Protein AF-A0A952EXB2-F1 (afdb_monomer_lite)

Structure (mmCIF, N/CA/C/O backbone):
data_AF-A0A952EXB2-F1
#
_entry.id   AF-A0A952EXB2-F1
#
loop_
_atom_site.group_PDB
_atom_site.id
_atom_site.type_symbol
_atom_site.label_atom_id
_atom_site.label_alt_id
_atom_site.label_comp_id
_atom_site.label_asym_id
_atom_site.label_entity_id
_atom_site.label_seq_id
_atom_site.pdbx_PDB_ins_code
_atom_site.Cartn_x
_atom_site.Cartn_y
_atom_site.Cartn_z
_atom_site.occupancy
_atom_site.B_iso_or_equiv
_atom_site.auth_seq_id
_atom_site.auth_comp_id
_atom_site.auth_asym_id
_atom_site.auth_atom_id
_atom_site.pdbx_PDB_model_num
ATOM 1 N N . MET A 1 1 ? 3.293 26.492 -18.230 1.00 39.56 1 MET A N 1
ATOM 2 C CA . MET A 1 1 ? 2.186 25.518 -18.176 1.00 39.56 1 MET A CA 1
ATOM 3 C C . MET A 1 1 ? 2.401 24.570 -19.336 1.00 39.56 1 MET A C 1
ATOM 5 O O . MET A 1 1 ? 2.094 24.936 -20.460 1.00 39.56 1 MET A O 1
ATOM 9 N N . THR A 1 2 ? 3.060 23.439 -19.098 1.00 49.97 2 THR A N 1
ATOM 10 C CA . THR A 1 2 ? 3.231 22.409 -20.129 1.00 49.97 2 THR A CA 1
ATOM 11 C C . THR A 1 2 ? 1.873 21.744 -20.296 1.00 49.97 2 THR A C 1
ATOM 13 O O . THR A 1 2 ? 1.368 21.144 -19.350 1.00 49.97 2 THR A O 1
ATOM 16 N N . THR A 1 3 ? 1.221 21.941 -21.439 1.00 56.31 3 THR A N 1
ATOM 17 C CA . THR A 1 3 ? -0.003 21.210 -21.775 1.00 56.31 3 THR A CA 1
ATOM 18 C C . THR A 1 3 ? 0.358 19.732 -21.775 1.00 56.31 3 THR A C 1
ATOM 20 O O . THR A 1 3 ? 1.209 19.327 -22.563 1.00 56.31 3 THR A O 1
ATOM 23 N N . ALA A 1 4 ? -0.212 18.955 -20.853 1.00 66.62 4 ALA A N 1
ATOM 24 C CA . ALA A 1 4 ? 0.039 17.523 -20.789 1.00 66.62 4 ALA A CA 1
ATOM 25 C C . ALA A 1 4 ? -0.381 16.904 -22.129 1.00 66.62 4 ALA A C 1
ATOM 27 O O . ALA A 1 4 ? -1.557 16.945 -22.493 1.00 66.62 4 ALA A O 1
ATOM 28 N N . ALA A 1 5 ? 0.599 16.422 -22.891 1.00 89.75 5 ALA A N 1
ATOM 29 C CA . ALA A 1 5 ? 0.351 15.683 -24.113 1.00 89.75 5 ALA A CA 1
ATOM 30 C C . ALA A 1 5 ? -0.102 14.268 -23.734 1.00 89.75 5 ALA A C 1
ATOM 32 O O . ALA A 1 5 ? 0.444 13.665 -22.806 1.00 89.75 5 ALA A O 1
ATOM 33 N N . TYR A 1 6 ? -1.121 13.771 -24.430 1.00 94.94 6 TYR A N 1
ATOM 34 C CA . TYR A 1 6 ? -1.647 12.423 -24.257 1.00 94.94 6 TYR A CA 1
ATOM 35 C C . TYR A 1 6 ? -1.529 11.661 -25.570 1.00 94.94 6 TYR A C 1
ATOM 37 O O . TYR A 1 6 ? -1.660 12.238 -26.652 1.00 94.94 6 TYR A O 1
ATOM 45 N N . VAL A 1 7 ? -1.294 10.361 -25.461 1.00 95.12 7 VAL A N 1
ATOM 46 C CA . VAL A 1 7 ? -1.281 9.416 -26.573 1.00 95.12 7 VAL A CA 1
ATOM 47 C C . VAL A 1 7 ? -2.277 8.303 -26.300 1.00 95.12 7 VAL A C 1
ATOM 49 O O . VAL A 1 7 ? -2.457 7.883 -25.156 1.00 95.12 7 VAL A O 1
ATOM 52 N N . ASP A 1 8 ? -2.920 7.825 -27.362 1.00 95.50 8 ASP A N 1
ATOM 53 C CA . ASP A 1 8 ? -3.768 6.646 -27.263 1.00 95.50 8 ASP A CA 1
ATOM 54 C C . ASP A 1 8 ? -2.906 5.377 -27.197 1.00 95.50 8 ASP A C 1
ATOM 56 O O . ASP A 1 8 ? -1.958 5.199 -27.978 1.00 95.50 8 ASP A O 1
ATOM 60 N N . ARG A 1 9 ? -3.229 4.510 -26.238 1.00 94.31 9 ARG A N 1
ATOM 61 C CA . ARG A 1 9 ? -2.699 3.152 -26.106 1.00 94.31 9 ARG A CA 1
ATOM 62 C C . ARG A 1 9 ? -3.852 2.231 -25.742 1.00 94.31 9 ARG A C 1
ATOM 64 O O . ARG A 1 9 ? -4.380 2.329 -24.639 1.00 94.31 9 ARG A O 1
ATOM 71 N N . ALA A 1 10 ? -4.253 1.366 -26.672 1.00 93.81 10 ALA A N 1
ATOM 72 C CA . ALA A 1 10 ? -5.356 0.426 -26.468 1.00 93.81 10 ALA A CA 1
ATOM 73 C C . ALA A 1 10 ? -6.662 1.104 -25.980 1.00 93.81 10 ALA A C 1
ATOM 75 O O . ALA A 1 10 ? -7.389 0.558 -25.150 1.00 93.81 10 ALA A O 1
ATOM 76 N N . GLY A 1 11 ? -6.954 2.324 -26.461 1.00 92.94 11 GLY A N 1
ATOM 77 C CA . GLY A 1 11 ? -8.121 3.111 -26.040 1.00 92.94 11 GLY A CA 1
ATOM 78 C C . GLY A 1 11 ? -7.965 3.859 -24.708 1.00 92.94 11 GLY A C 1
ATOM 79 O O . GLY A 1 11 ? -8.913 4.506 -24.258 1.00 92.94 11 GLY A O 1
ATOM 80 N N . LEU A 1 12 ? -6.795 3.791 -24.064 1.00 95.12 12 LEU A N 1
ATOM 81 C CA . LEU A 1 12 ? -6.441 4.606 -22.903 1.00 95.12 12 LEU A CA 1
ATOM 82 C C . LEU A 1 12 ? -5.728 5.885 -23.343 1.00 95.12 12 LEU A C 1
ATOM 84 O O . LEU A 1 12 ? -4.833 5.853 -24.183 1.00 95.12 12 LEU A O 1
ATOM 88 N N . GLN A 1 13 ? -6.063 7.005 -22.704 1.00 96.62 13 GLN A N 1
ATOM 89 C CA . GLN A 1 13 ? -5.344 8.269 -22.863 1.00 96.62 13 GLN A CA 1
ATOM 90 C C . GLN A 1 13 ? -4.197 8.327 -21.848 1.00 96.62 13 GLN A C 1
ATOM 92 O O . GLN A 1 13 ? -4.406 8.638 -20.675 1.00 96.62 13 GLN A O 1
ATOM 97 N N . ILE A 1 14 ? -2.985 8.003 -22.297 1.00 96.19 14 ILE A N 1
ATOM 98 C CA . ILE A 1 14 ? -1.783 7.933 -21.459 1.00 96.19 14 ILE A CA 1
ATOM 99 C C . ILE A 1 14 ? -0.951 9.197 -21.656 1.00 96.19 14 ILE A C 1
ATOM 101 O O . ILE A 1 14 ? -0.777 9.654 -22.782 1.00 96.19 14 ILE A O 1
ATOM 105 N N . GLY A 1 15 ? -0.429 9.775 -20.573 1.00 96.69 15 GLY A N 1
ATOM 106 C CA . GLY A 1 15 ? 0.492 10.909 -20.675 1.00 96.69 15 GLY A CA 1
ATOM 107 C C . GLY A 1 15 ? 1.738 10.518 -21.474 1.00 96.69 15 GLY A C 1
ATOM 108 O O . GLY A 1 15 ? 2.330 9.475 -21.202 1.00 96.69 15 GLY A O 1
ATOM 109 N N . THR A 1 16 ? 2.137 11.340 -22.446 1.00 95.31 16 THR A N 1
ATOM 110 C CA . THR A 1 16 ? 3.218 11.011 -23.392 1.00 95.31 16 THR A CA 1
ATOM 111 C C . THR A 1 16 ? 4.516 10.619 -22.687 1.00 95.31 16 THR A C 1
ATOM 113 O O . THR A 1 16 ? 5.103 9.606 -23.038 1.00 95.31 16 THR A O 1
ATOM 116 N N . GLU A 1 17 ? 4.902 11.335 -21.625 1.00 95.06 17 GLU A N 1
ATOM 117 C CA . GLU A 1 17 ? 6.110 11.028 -20.840 1.00 95.06 17 GLU A CA 1
ATOM 118 C C . GLU A 1 17 ? 6.095 9.605 -20.255 1.00 95.06 17 GLU A C 1
ATOM 120 O O . GLU A 1 17 ? 7.117 8.923 -20.251 1.00 95.06 17 GLU A O 1
ATOM 125 N N . LEU A 1 18 ? 4.934 9.133 -19.788 1.00 95.50 18 LEU A N 1
ATOM 126 C CA . LEU A 1 18 ? 4.792 7.782 -19.248 1.00 95.50 18 LEU A CA 1
ATOM 127 C C . LEU A 1 18 ? 4.819 6.733 -20.362 1.00 95.50 18 LEU A C 1
ATOM 129 O O . LEU A 1 18 ? 5.445 5.690 -20.194 1.00 95.50 18 LEU A O 1
ATOM 133 N N . ALA A 1 19 ? 4.140 6.994 -21.481 1.00 95.31 19 ALA A N 1
ATOM 134 C CA . ALA A 1 19 ? 4.134 6.075 -22.614 1.00 95.31 19 ALA A CA 1
ATOM 135 C C . ALA A 1 19 ? 5.552 5.884 -23.173 1.00 95.31 19 ALA A C 1
ATOM 137 O O . ALA A 1 19 ? 5.992 4.749 -23.338 1.00 95.31 19 ALA A O 1
ATOM 138 N N . ASP A 1 20 ? 6.285 6.982 -23.366 1.00 95.25 20 ASP A N 1
ATOM 139 C CA . ASP A 1 20 ? 7.653 6.964 -23.882 1.00 95.25 20 ASP A CA 1
ATOM 140 C C . ASP A 1 20 ? 8.614 6.254 -22.915 1.00 95.25 20 ASP A C 1
ATOM 142 O O . ASP A 1 20 ? 9.444 5.458 -23.351 1.00 95.25 20 ASP A O 1
ATOM 146 N N . PHE A 1 21 ? 8.472 6.474 -21.602 1.00 95.75 21 PHE A N 1
ATOM 147 C CA . PHE A 1 21 ? 9.253 5.760 -20.587 1.00 95.75 21 PHE A CA 1
ATOM 148 C C . PHE A 1 21 ? 8.999 4.244 -20.618 1.00 95.75 21 PHE A C 1
ATOM 150 O O . PHE A 1 21 ? 9.937 3.444 -20.598 1.00 95.75 21 PHE A O 1
ATOM 157 N N . ILE A 1 22 ? 7.732 3.827 -20.670 1.00 96.12 22 ILE A N 1
ATOM 158 C CA . ILE A 1 22 ? 7.379 2.404 -20.663 1.00 96.12 22 ILE A CA 1
ATOM 159 C C . ILE A 1 22 ? 7.866 1.714 -21.942 1.00 96.12 22 ILE A C 1
ATOM 161 O O . ILE A 1 22 ? 8.525 0.676 -21.853 1.00 96.12 22 ILE A O 1
ATOM 165 N N . ASP A 1 23 ? 7.592 2.306 -23.106 1.00 94.38 23 ASP A N 1
ATOM 166 C CA . ASP A 1 23 ? 7.948 1.742 -24.411 1.00 94.38 23 ASP A CA 1
ATOM 167 C C . ASP A 1 23 ? 9.475 1.769 -24.646 1.00 94.38 23 ASP A C 1
ATOM 169 O O . ASP A 1 23 ? 10.032 0.840 -25.233 1.00 94.38 23 ASP A O 1
ATOM 173 N N . GLY A 1 24 ? 10.162 2.821 -24.183 1.00 94.69 24 GLY A N 1
ATOM 174 C CA . GLY A 1 24 ? 11.578 3.070 -24.465 1.00 94.69 24 GLY A CA 1
ATOM 175 C C . GLY A 1 24 ? 12.571 2.544 -23.424 1.00 94.69 24 GLY A C 1
ATOM 176 O O . GLY A 1 24 ? 13.685 2.175 -23.794 1.00 94.69 24 GLY A O 1
ATOM 177 N N . GLU A 1 25 ? 12.200 2.495 -22.142 1.00 95.12 25 GLU A N 1
ATOM 178 C CA . GLU A 1 25 ? 13.123 2.148 -21.048 1.00 95.12 25 GLU A CA 1
ATOM 179 C C . GLU A 1 25 ? 12.717 0.867 -20.309 1.00 95.12 25 GLU A C 1
ATOM 181 O O . GLU A 1 25 ? 13.565 0.009 -20.055 1.00 95.12 25 GLU A O 1
ATOM 186 N N . ALA A 1 26 ? 11.432 0.704 -19.972 1.00 95.25 26 ALA A N 1
ATOM 187 C CA . ALA A 1 26 ? 10.983 -0.387 -19.103 1.00 95.25 26 ALA A CA 1
ATOM 188 C C . ALA A 1 26 ? 10.733 -1.709 -19.848 1.00 95.25 26 ALA A C 1
ATOM 190 O O . ALA A 1 26 ? 11.247 -2.753 -19.451 1.00 95.25 26 ALA A O 1
ATOM 191 N N . LEU A 1 27 ? 9.950 -1.703 -20.927 1.00 95.50 27 LEU A N 1
ATOM 192 C CA . LEU A 1 27 ? 9.604 -2.933 -21.648 1.00 95.50 27 LEU A CA 1
ATOM 193 C C . LEU A 1 27 ? 10.800 -3.625 -22.323 1.00 95.50 27 LEU A C 1
ATOM 195 O O . LEU A 1 27 ? 10.881 -4.856 -22.212 1.00 95.50 27 LEU A O 1
ATOM 199 N N . PRO A 1 28 ? 11.772 -2.910 -22.931 1.00 95.38 28 PRO A N 1
ATOM 200 C CA . PRO A 1 28 ? 12.899 -3.551 -23.611 1.00 95.38 28 PRO A CA 1
ATOM 201 C C . PRO A 1 28 ? 13.724 -4.494 -22.726 1.00 95.38 28 PRO A C 1
ATOM 203 O O . PRO A 1 28 ? 14.245 -5.490 -23.223 1.00 95.38 28 PRO A O 1
ATOM 206 N N . VAL A 1 29 ? 13.822 -4.226 -21.418 1.00 95.25 29 VAL A N 1
ATOM 207 C CA . VAL A 1 29 ? 14.571 -5.086 -20.481 1.00 95.25 29 VAL A CA 1
ATOM 208 C C . VAL A 1 29 ? 13.786 -6.317 -20.018 1.00 95.25 29 VAL A C 1
ATOM 210 O O . VAL A 1 29 ? 14.377 -7.256 -19.490 1.00 95.25 29 VAL A O 1
ATOM 213 N N . THR A 1 30 ? 12.466 -6.335 -20.215 1.00 94.31 30 THR A N 1
ATOM 214 C CA . THR A 1 30 ? 11.585 -7.430 -19.767 1.00 94.31 30 THR A CA 1
ATOM 215 C C . THR A 1 30 ? 11.322 -8.478 -20.848 1.00 94.31 30 THR A C 1
ATOM 217 O O . THR A 1 30 ? 10.974 -9.610 -20.524 1.00 94.31 30 THR A O 1
ATOM 220 N N . GLY A 1 31 ? 11.468 -8.110 -22.127 1.00 90.75 31 GLY A N 1
ATOM 221 C CA . GLY A 1 31 ? 11.116 -8.964 -23.267 1.00 90.75 31 GLY A CA 1
ATOM 222 C C . GLY A 1 31 ? 9.608 -9.099 -23.523 1.00 90.75 31 GLY A C 1
ATOM 223 O O . GLY A 1 31 ? 9.207 -9.930 -24.336 1.00 90.75 31 GLY A O 1
ATOM 224 N N . VAL A 1 32 ? 8.773 -8.311 -22.840 1.00 95.25 32 VAL A N 1
ATOM 225 C CA . VAL A 1 32 ? 7.319 -8.269 -23.053 1.00 95.25 32 VAL A CA 1
ATOM 226 C C . VAL A 1 32 ? 6.997 -7.422 -24.285 1.00 95.25 32 VAL A C 1
ATOM 228 O O . VAL A 1 32 ? 7.550 -6.337 -24.462 1.00 95.25 32 VAL A O 1
ATOM 231 N N . ASP A 1 33 ? 6.083 -7.908 -25.128 1.00 95.12 33 ASP A N 1
ATOM 232 C CA . ASP A 1 33 ? 5.603 -7.159 -26.290 1.00 95.12 33 ASP A CA 1
ATOM 233 C C . ASP A 1 33 ? 4.794 -5.913 -25.859 1.00 95.12 33 ASP A C 1
ATOM 235 O O . ASP A 1 33 ? 3.863 -6.047 -25.054 1.00 95.12 33 ASP A O 1
ATOM 239 N N . PRO A 1 34 ? 5.096 -4.710 -26.387 1.00 94.56 34 PRO A N 1
ATOM 240 C CA . PRO A 1 34 ? 4.397 -3.490 -25.992 1.00 94.56 34 PRO A CA 1
ATOM 241 C C . PRO A 1 34 ? 2.894 -3.498 -26.263 1.00 94.56 34 PRO A C 1
ATOM 243 O O . PRO A 1 34 ? 2.132 -3.023 -25.422 1.00 94.56 34 PRO A O 1
ATOM 246 N N . ALA A 1 35 ? 2.439 -4.049 -27.392 1.00 94.56 35 ALA A N 1
ATOM 247 C CA . ALA A 1 35 ? 1.008 -4.095 -27.686 1.00 94.56 35 ALA A CA 1
ATOM 248 C C . ALA A 1 35 ? 0.284 -5.009 -26.687 1.00 94.56 35 ALA A C 1
ATOM 250 O O . ALA A 1 35 ? -0.707 -4.598 -26.086 1.00 94.56 35 ALA A O 1
ATOM 251 N N . ALA A 1 36 ? 0.846 -6.193 -26.417 1.00 96.44 36 ALA A N 1
ATOM 252 C CA . ALA A 1 36 ? 0.319 -7.110 -25.410 1.00 96.44 36 ALA A CA 1
ATOM 253 C C . ALA A 1 36 ? 0.272 -6.487 -24.002 1.00 96.44 36 ALA A C 1
ATOM 255 O O . ALA A 1 36 ? -0.689 -6.709 -23.262 1.00 96.44 36 ALA A O 1
ATOM 256 N N . PHE A 1 37 ? 1.281 -5.691 -23.629 1.00 97.38 37 PHE A N 1
ATOM 257 C CA . PHE A 1 37 ? 1.292 -4.969 -22.357 1.00 97.38 37 PHE A CA 1
ATOM 258 C C . PHE A 1 37 ? 0.148 -3.950 -22.264 1.00 97.38 37 PHE A C 1
ATOM 260 O O . PHE A 1 37 ? -0.613 -3.976 -21.294 1.00 97.38 37 PHE A O 1
ATOM 267 N N . TRP A 1 38 ? 0.009 -3.067 -23.258 1.00 97.56 38 TRP A N 1
ATOM 268 C CA . TRP A 1 38 ? -1.002 -2.006 -23.232 1.00 97.56 38 TRP A CA 1
ATOM 269 C C . TRP A 1 38 ? -2.428 -2.557 -23.315 1.00 97.56 38 TRP A C 1
ATOM 271 O O . TRP A 1 38 ? -3.290 -2.110 -22.555 1.00 97.56 38 TRP A O 1
ATOM 281 N N . ASP A 1 39 ? -2.664 -3.567 -24.155 1.00 97.56 39 ASP A N 1
ATOM 282 C CA . ASP A 1 39 ? -3.956 -4.256 -24.236 1.00 97.56 39 ASP A CA 1
ATOM 283 C C . ASP A 1 39 ? -4.298 -4.953 -22.911 1.00 97.56 39 ASP A C 1
ATOM 285 O O . ASP A 1 39 ? -5.426 -4.859 -22.417 1.00 97.56 39 ASP A O 1
ATOM 289 N N . GLY A 1 40 ? -3.312 -5.612 -22.291 1.00 97.62 40 GLY A N 1
ATOM 290 C CA . GLY A 1 40 ? -3.462 -6.241 -20.982 1.00 97.62 40 GLY A CA 1
ATOM 291 C C . GLY A 1 40 ? -3.798 -5.230 -19.885 1.00 97.62 40 GLY A C 1
ATOM 292 O O . GLY A 1 40 ? -4.738 -5.441 -19.118 1.00 97.62 40 GLY A O 1
ATOM 293 N N . LEU A 1 41 ? -3.082 -4.103 -19.835 1.00 97.62 41 LEU A N 1
ATOM 294 C CA . LEU A 1 41 ? -3.345 -3.023 -18.884 1.00 97.62 41 LEU A CA 1
ATOM 295 C C . LEU A 1 41 ? -4.752 -2.439 -19.067 1.00 97.62 41 LEU A C 1
ATOM 297 O O . LEU A 1 41 ? -5.474 -2.269 -18.084 1.00 97.62 41 LEU A O 1
ATOM 301 N N . ALA A 1 42 ? -5.160 -2.163 -20.307 1.00 97.69 42 ALA A N 1
ATOM 302 C CA . ALA A 1 42 ? -6.497 -1.663 -20.614 1.00 97.69 42 ALA A CA 1
ATOM 303 C C . ALA A 1 42 ? -7.589 -2.654 -20.188 1.00 97.69 42 ALA A C 1
ATOM 305 O O . ALA A 1 42 ? -8.587 -2.248 -19.586 1.00 97.69 42 ALA A O 1
ATOM 306 N N . GLY A 1 43 ? -7.373 -3.951 -20.425 1.00 97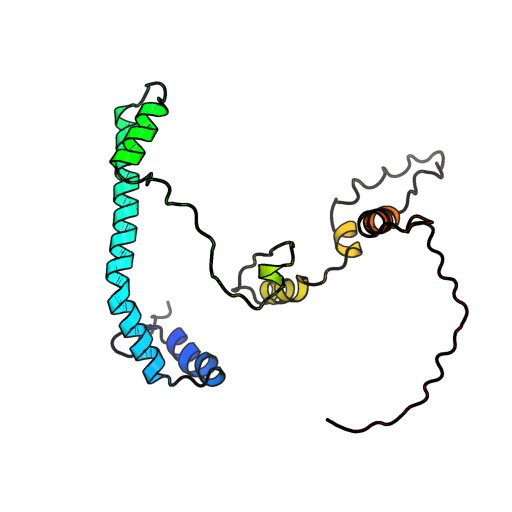.94 43 GLY A N 1
ATOM 307 C CA . GLY A 1 43 ? -8.248 -5.017 -19.943 1.00 97.94 43 GLY A CA 1
ATOM 308 C C . GLY A 1 43 ? -8.381 -5.017 -18.419 1.00 97.94 43 GLY A C 1
ATOM 309 O O . GLY A 1 43 ? -9.494 -4.958 -17.903 1.00 97.94 43 GLY A O 1
ATOM 310 N N . LEU A 1 44 ? -7.258 -4.994 -17.694 1.00 98.00 44 LEU A N 1
ATOM 311 C CA . LEU A 1 44 ? -7.254 -4.970 -16.227 1.00 98.00 44 LEU A CA 1
ATOM 312 C C . LEU A 1 44 ? -7.965 -3.735 -15.664 1.00 98.00 44 LEU A C 1
ATOM 314 O O . LEU A 1 44 ? -8.754 -3.856 -14.729 1.00 98.00 44 LEU A O 1
ATOM 318 N N . ILE A 1 45 ? -7.717 -2.551 -16.228 1.00 97.62 45 ILE A N 1
ATOM 319 C CA . ILE A 1 45 ? -8.394 -1.319 -15.805 1.00 97.62 45 ILE A CA 1
ATOM 320 C C . ILE A 1 45 ? -9.901 -1.461 -16.011 1.00 97.62 45 ILE A C 1
ATOM 322 O O . ILE A 1 45 ? -10.670 -1.245 -15.077 1.00 97.62 45 ILE A O 1
ATOM 326 N N . ARG A 1 46 ? -10.341 -1.880 -17.200 1.00 97.19 46 ARG A N 1
ATOM 327 C CA . ARG A 1 46 ? -11.767 -2.059 -17.494 1.00 97.19 46 ARG A CA 1
ATOM 328 C C . ARG A 1 46 ? -12.436 -3.030 -16.520 1.00 97.19 46 ARG A C 1
ATOM 330 O O . ARG A 1 46 ? -13.536 -2.749 -16.047 1.00 97.19 46 ARG A O 1
ATOM 337 N N . ASP A 1 47 ? -11.779 -4.144 -16.224 1.00 97.31 47 ASP A N 1
ATOM 338 C CA . ASP A 1 47 ? -12.373 -5.227 -15.447 1.00 97.31 47 ASP A CA 1
ATOM 339 C C . ASP A 1 47 ? -12.366 -4.918 -13.933 1.00 97.31 47 ASP A C 1
ATOM 341 O O . ASP A 1 47 ? -13.317 -5.261 -13.228 1.00 97.31 47 ASP A O 1
ATOM 345 N N . PHE A 1 48 ? -11.343 -4.219 -13.419 1.00 98.12 48 PHE A N 1
ATOM 346 C CA . PHE A 1 48 ? -11.182 -3.965 -11.979 1.00 98.12 48 PHE A CA 1
ATOM 347 C C . PHE A 1 48 ? -11.544 -2.548 -11.514 1.00 98.12 48 PHE A C 1
ATOM 349 O O . PHE A 1 48 ? -11.814 -2.365 -10.322 1.00 98.12 48 PHE A O 1
ATOM 356 N N . SER A 1 49 ? -11.604 -1.544 -12.394 1.00 97.50 49 SER A N 1
ATOM 357 C CA . SER A 1 49 ? -12.004 -0.181 -12.008 1.00 97.50 49 SER A CA 1
ATOM 358 C C . SER A 1 49 ? -13.400 -0.106 -11.377 1.00 97.50 49 SER A C 1
ATOM 360 O O . SER A 1 49 ? -13.505 0.543 -10.334 1.00 97.50 49 SER A O 1
ATOM 362 N N . PRO A 1 50 ? -14.453 -0.774 -11.902 1.00 98.12 50 PRO A N 1
ATOM 363 C CA . PRO A 1 50 ? -15.773 -0.756 -11.267 1.00 98.12 50 PRO A CA 1
ATOM 364 C C . PRO A 1 50 ? -15.724 -1.309 -9.842 1.00 98.12 50 PRO A C 1
ATOM 366 O O . PRO A 1 50 ? -16.200 -0.671 -8.904 1.00 98.12 50 PRO A O 1
ATOM 369 N N . ARG A 1 51 ? -15.040 -2.446 -9.656 1.00 97.81 51 ARG A N 1
ATOM 370 C CA . ARG A 1 51 ? -14.888 -3.070 -8.342 1.00 97.81 51 ARG A CA 1
ATOM 371 C C . ARG A 1 51 ? -14.123 -2.181 -7.362 1.00 97.81 51 ARG A C 1
ATOM 373 O O . ARG A 1 51 ? -14.466 -2.131 -6.185 1.00 97.81 51 ARG A O 1
ATOM 380 N N . ASN A 1 52 ? -13.088 -1.481 -7.820 1.00 98.38 52 ASN A N 1
ATOM 381 C CA . ASN A 1 52 ? -12.345 -0.553 -6.971 1.00 98.38 52 ASN A CA 1
ATOM 382 C C . ASN A 1 52 ? -13.238 0.609 -6.496 1.00 98.38 52 ASN A C 1
ATOM 384 O O . ASN A 1 52 ? -13.257 0.919 -5.306 1.00 98.38 52 ASN A O 1
ATOM 388 N N . SER A 1 53 ? -14.046 1.187 -7.390 1.00 98.12 53 SER A N 1
ATOM 389 C CA . SER A 1 53 ? -15.016 2.230 -7.031 1.00 98.12 53 SER A CA 1
ATOM 390 C C . SER A 1 53 ? -16.041 1.746 -6.002 1.00 98.12 53 SER A C 1
ATOM 392 O O . SER A 1 53 ? -16.237 2.417 -4.992 1.00 98.12 53 SER A O 1
ATOM 394 N N . GLU A 1 54 ? -16.613 0.551 -6.179 1.00 98.38 54 GLU A N 1
ATOM 395 C CA . GLU A 1 54 ? -17.538 -0.054 -5.203 1.00 98.38 54 GLU A CA 1
ATOM 396 C C . GLU A 1 54 ? -16.907 -0.204 -3.808 1.00 98.38 54 GLU A C 1
ATOM 398 O O . GLU A 1 54 ? -17.548 0.025 -2.778 1.00 98.38 54 GLU A O 1
ATOM 403 N N . LEU A 1 55 ? -15.628 -0.590 -3.747 1.00 98.44 55 LEU A N 1
ATOM 404 C CA . LEU A 1 55 ? -14.904 -0.726 -2.483 1.00 98.44 55 LEU A CA 1
ATOM 405 C C . LEU A 1 55 ? -14.683 0.632 -1.806 1.00 98.44 55 LEU A C 1
ATOM 407 O O . LEU A 1 55 ? -14.748 0.719 -0.579 1.00 98.44 55 LEU A O 1
ATOM 411 N N . LEU A 1 56 ? -14.440 1.694 -2.577 1.00 98.50 56 LEU A N 1
ATOM 412 C CA . LEU A 1 56 ? -14.340 3.054 -2.045 1.00 98.50 56 LEU A CA 1
ATOM 413 C C . LEU A 1 56 ? -15.694 3.555 -1.532 1.00 98.50 56 LEU A C 1
ATOM 415 O O . LEU A 1 56 ? -15.759 4.089 -0.426 1.00 98.50 56 LEU A O 1
ATOM 419 N N . GLU A 1 57 ? -16.775 3.310 -2.270 1.00 98.44 57 GLU A N 1
ATOM 420 C CA . GLU A 1 57 ? -18.137 3.632 -1.830 1.00 98.44 57 GLU A CA 1
ATOM 421 C C . GLU A 1 57 ? -18.503 2.893 -0.541 1.00 98.44 57 GLU A C 1
ATOM 423 O O . GLU A 1 57 ? -19.063 3.487 0.380 1.00 98.44 57 GLU A O 1
ATOM 428 N N . THR A 1 58 ? -18.110 1.623 -0.422 1.00 98.06 58 THR A N 1
ATOM 429 C CA . THR A 1 58 ? -18.291 0.842 0.809 1.00 98.06 58 THR A CA 1
ATOM 430 C C . THR A 1 58 ? -17.612 1.526 1.999 1.00 98.06 58 THR A C 1
ATOM 432 O O . THR A 1 58 ? -18.223 1.663 3.059 1.00 98.06 58 THR A O 1
ATOM 435 N N . ARG A 1 59 ? -16.377 2.027 1.834 1.00 98.38 59 ARG A N 1
ATOM 436 C CA . ARG A 1 59 ? -15.673 2.775 2.894 1.00 98.38 59 ARG A CA 1
ATOM 437 C C . ARG A 1 59 ? -16.430 4.043 3.283 1.00 98.38 59 ARG A C 1
ATOM 439 O O . ARG A 1 59 ? -16.584 4.311 4.472 1.00 98.38 59 ARG A O 1
ATOM 446 N N . THR A 1 60 ? -16.921 4.799 2.303 1.00 98.31 60 THR A N 1
ATOM 447 C CA . THR A 1 60 ? -17.710 6.013 2.550 1.00 98.31 60 THR A CA 1
ATOM 448 C C . THR A 1 60 ? -19.008 5.704 3.293 1.00 98.31 60 THR A C 1
ATOM 450 O O . THR A 1 60 ? -19.323 6.388 4.265 1.00 98.31 60 THR A O 1
ATOM 453 N N . THR A 1 61 ? -19.733 4.657 2.897 1.00 98.19 61 THR A N 1
ATOM 454 C CA . THR A 1 61 ? -20.972 4.229 3.563 1.00 98.19 61 THR A CA 1
ATOM 455 C C . THR A 1 61 ? -20.725 3.820 5.012 1.00 98.19 61 THR A C 1
ATOM 457 O O . THR A 1 61 ? -21.443 4.275 5.905 1.00 98.19 61 THR A O 1
ATOM 460 N N . LEU A 1 62 ? -19.689 3.011 5.262 1.00 98.31 62 LEU A N 1
ATOM 461 C CA . LEU A 1 62 ? -19.324 2.583 6.615 1.00 98.31 62 LEU A CA 1
ATOM 462 C C . LEU A 1 62 ? -18.955 3.780 7.499 1.00 98.31 62 LEU A C 1
ATOM 464 O O . LEU A 1 62 ? -19.475 3.911 8.606 1.00 98.31 62 LEU A O 1
ATOM 468 N N . GLN A 1 63 ? -18.117 4.691 6.996 1.00 98.50 63 GLN A N 1
ATOM 469 C CA . GLN A 1 63 ? -17.725 5.881 7.749 1.00 98.50 63 GLN A CA 1
ATOM 470 C C . GLN A 1 63 ? -18.930 6.782 8.053 1.00 98.50 63 GLN A C 1
ATOM 472 O O . GLN A 1 63 ? -19.096 7.227 9.185 1.00 98.50 63 GLN A O 1
ATOM 477 N N . ALA A 1 64 ? -19.823 6.997 7.083 1.00 98.31 64 ALA A N 1
ATOM 478 C CA . ALA A 1 64 ? -21.020 7.811 7.281 1.00 98.31 64 ALA A CA 1
ATOM 479 C C . ALA A 1 64 ? -21.965 7.228 8.348 1.00 98.31 64 ALA A C 1
ATOM 481 O O . ALA A 1 64 ? -22.595 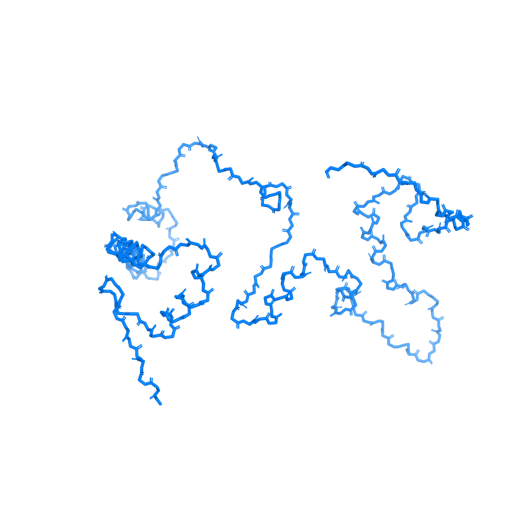7.985 9.095 1.00 98.31 64 ALA A O 1
ATOM 482 N N . ALA A 1 65 ? -22.064 5.897 8.438 1.00 97.81 65 ALA A N 1
ATOM 483 C CA . ALA A 1 65 ? -22.838 5.221 9.474 1.00 97.81 65 ALA A CA 1
ATOM 484 C C . ALA A 1 65 ? -22.230 5.431 10.871 1.00 97.81 65 ALA A C 1
ATOM 486 O O . ALA A 1 65 ? -22.961 5.782 11.800 1.00 97.81 65 ALA A O 1
ATOM 487 N N . ILE A 1 66 ? -20.905 5.303 10.998 1.00 98.12 66 ILE A N 1
ATOM 488 C CA . ILE A 1 66 ? -20.169 5.562 12.246 1.00 98.12 66 ILE A CA 1
ATOM 489 C C . ILE A 1 66 ? -20.339 7.027 12.675 1.00 98.12 66 ILE A C 1
ATOM 491 O O . ILE A 1 66 ? -20.699 7.311 13.820 1.00 98.12 66 ILE A O 1
ATOM 495 N N . ASP A 1 67 ? -20.172 7.969 11.744 1.00 98.25 67 ASP A N 1
ATOM 496 C CA . ASP A 1 67 ? -20.332 9.399 12.015 1.00 98.25 67 ASP A CA 1
ATOM 497 C C . ASP A 1 67 ? -21.751 9.731 12.488 1.00 98.25 67 ASP A C 1
ATOM 499 O O . ASP A 1 67 ? -21.943 10.551 13.390 1.00 98.25 67 ASP A O 1
ATOM 503 N N . ARG A 1 68 ? -22.767 9.116 11.867 1.00 98.06 68 ARG A N 1
ATOM 504 C CA . ARG A 1 68 ? -24.169 9.278 12.266 1.00 98.06 68 ARG A CA 1
ATOM 505 C C . ARG A 1 68 ? -24.395 8.759 13.684 1.00 98.06 68 ARG A C 1
ATOM 507 O O . ARG A 1 68 ? -24.976 9.483 14.489 1.00 98.06 68 ARG A O 1
ATOM 514 N N . TRP A 1 69 ? -23.887 7.568 14.003 1.00 97.44 69 TRP A N 1
ATOM 515 C CA . TRP A 1 69 ? -24.039 6.961 15.326 1.00 97.44 69 TRP A CA 1
ATOM 516 C C . TRP A 1 69 ? -23.490 7.860 16.442 1.00 97.44 69 TRP A C 1
ATOM 518 O O . TRP A 1 69 ? -24.162 8.067 17.455 1.00 97.44 69 TRP A O 1
ATOM 528 N N . HIS A 1 70 ? -22.309 8.455 16.234 1.00 97.19 70 HIS A N 1
ATOM 529 C CA . HIS A 1 70 ? -21.711 9.380 17.201 1.00 97.19 70 HIS A CA 1
ATOM 530 C C . HIS A 1 70 ? -22.473 10.705 17.314 1.00 97.19 70 HIS A C 1
ATOM 532 O O . HIS A 1 70 ? -22.626 11.225 18.419 1.00 97.19 70 HIS A O 1
ATOM 538 N N . ARG A 1 71 ? -22.980 11.253 16.200 1.00 97.38 71 ARG A N 1
ATOM 539 C CA . ARG A 1 71 ? -23.771 12.497 16.212 1.00 97.38 71 ARG A CA 1
ATOM 540 C C . ARG A 1 71 ? -25.081 12.350 16.985 1.00 97.38 71 ARG A C 1
ATOM 542 O O . ARG A 1 71 ? -25.438 13.247 17.741 1.00 97.38 71 ARG A O 1
ATOM 549 N N . GLU A 1 72 ? -25.772 11.226 16.832 1.00 96.75 72 GLU A N 1
ATOM 550 C CA . GLU A 1 72 ? -27.043 10.949 17.522 1.00 96.75 72 GLU A CA 1
ATOM 551 C C . GLU A 1 72 ? -26.874 10.738 19.036 1.00 96.75 72 GLU A C 1
ATOM 553 O O . GLU A 1 72 ? -27.810 10.961 19.801 1.00 96.75 72 GLU A O 1
ATOM 558 N N . ARG A 1 73 ? -25.674 10.346 19.478 1.00 95.50 73 ARG A N 1
ATOM 559 C CA . ARG A 1 73 ? -25.329 10.088 20.888 1.00 95.50 73 ARG A CA 1
ATOM 560 C C . ARG A 1 73 ? -24.431 11.170 21.492 1.00 95.50 73 ARG A C 1
ATOM 562 O O . ARG A 1 73 ? -23.771 10.947 22.507 1.00 95.50 73 ARG A O 1
ATOM 569 N N . ALA A 1 74 ? -24.393 12.354 20.885 1.00 95.62 74 ALA A N 1
ATOM 570 C CA . ALA A 1 74 ? -23.578 13.457 21.374 1.00 95.62 74 ALA A CA 1
ATOM 571 C C . ALA A 1 74 ? -23.943 13.829 22.826 1.00 95.62 74 ALA A C 1
ATOM 573 O O . ALA A 1 74 ? -25.112 13.998 23.168 1.00 95.62 74 ALA A O 1
ATOM 574 N N . GLY A 1 75 ? -22.927 13.961 23.685 1.00 94.31 75 GLY A N 1
ATOM 575 C CA . GLY A 1 75 ? -23.092 14.301 25.104 1.00 94.31 75 GLY A CA 1
ATOM 576 C C . GLY A 1 75 ? -23.446 13.126 26.023 1.00 94.31 75 GLY A C 1
ATOM 577 O O . GLY A 1 75 ? -23.480 13.309 27.238 1.00 94.31 75 GLY A O 1
ATOM 578 N N . GLN A 1 76 ? -23.671 11.928 25.478 1.00 95.62 76 GLN A N 1
ATOM 579 C CA . GLN A 1 76 ? -23.865 10.708 26.263 1.00 95.62 76 GLN A CA 1
ATOM 580 C C . GLN A 1 76 ? -22.515 10.023 26.539 1.00 95.62 76 GLN A C 1
ATOM 582 O O . GLN A 1 76 ? -21.584 10.154 25.737 1.00 95.62 76 GLN A O 1
ATOM 587 N N . PRO A 1 77 ? -22.372 9.288 27.659 1.00 95.56 77 PRO A N 1
ATOM 588 C CA . PRO A 1 77 ? -21.212 8.427 27.864 1.00 95.56 77 PRO A CA 1
ATOM 589 C C . PRO A 1 77 ? -21.158 7.337 26.783 1.00 95.56 77 PRO A C 1
ATOM 591 O O . PRO A 1 77 ? -22.187 6.835 26.337 1.00 95.56 77 PRO A O 1
ATOM 594 N N . HIS A 1 78 ? -19.951 6.967 26.354 1.00 96.06 78 HIS A N 1
ATOM 595 C CA . HIS A 1 78 ? -19.765 5.947 25.323 1.00 96.06 78 HIS A CA 1
ATOM 596 C C . HIS A 1 78 ? -20.020 4.538 25.878 1.00 96.06 78 HIS A C 1
ATOM 598 O O . HIS A 1 78 ? -19.307 4.096 26.781 1.00 96.06 78 HIS A O 1
ATOM 604 N N . ASP A 1 79 ? -20.988 3.824 25.301 1.00 96.25 79 ASP A N 1
ATOM 605 C CA . ASP A 1 79 ? -21.236 2.406 25.576 1.00 96.25 79 ASP A CA 1
ATOM 606 C C . ASP A 1 79 ? -20.536 1.523 24.530 1.00 96.25 79 ASP A C 1
ATOM 608 O O . ASP A 1 79 ? -20.910 1.489 23.355 1.00 96.25 79 ASP A O 1
ATOM 612 N N . ALA A 1 80 ? -19.513 0.789 24.968 1.00 96.62 80 ALA A N 1
ATOM 613 C CA . ALA A 1 80 ? -18.725 -0.081 24.099 1.00 96.62 80 ALA A CA 1
ATOM 614 C C . ALA A 1 80 ? -19.507 -1.305 23.591 1.00 96.62 80 ALA A C 1
ATOM 616 O O . ALA A 1 80 ? -19.208 -1.818 22.511 1.00 96.62 80 ALA A O 1
ATOM 617 N N . SER A 1 81 ? -20.490 -1.789 24.356 1.00 97.06 81 SER A N 1
ATOM 618 C CA . SER A 1 81 ? -21.289 -2.956 23.979 1.00 97.06 81 SER A CA 1
ATOM 619 C C . SER A 1 81 ? -22.270 -2.614 22.859 1.00 97.06 81 SER A C 1
ATOM 621 O O . SER A 1 81 ? -22.316 -3.323 21.852 1.00 97.06 81 SER A O 1
ATOM 623 N N . GLU A 1 82 ? -22.957 -1.472 22.969 1.00 96.12 82 GLU A N 1
ATOM 624 C CA . GLU A 1 82 ? -23.823 -0.953 21.906 1.00 96.12 82 GLU A CA 1
ATOM 625 C C . GLU A 1 82 ? -23.025 -0.572 20.659 1.00 96.12 82 GLU A C 1
ATOM 627 O O . GLU A 1 82 ? -23.454 -0.841 19.536 1.00 96.12 82 GLU A O 1
ATOM 632 N N . TYR A 1 83 ? -21.852 0.039 20.844 1.00 97.62 83 TYR A N 1
ATOM 633 C CA . TYR A 1 83 ? -20.996 0.423 19.728 1.00 97.62 83 TYR A CA 1
ATOM 634 C C . TYR A 1 83 ? -20.521 -0.798 18.939 1.00 97.62 83 TYR A C 1
ATOM 636 O O . TYR A 1 83 ? -20.606 -0.814 17.712 1.00 97.62 83 TYR A O 1
ATOM 644 N N . ARG A 1 84 ? -20.085 -1.857 19.632 1.00 97.19 84 ARG A N 1
ATOM 645 C CA . ARG A 1 84 ? -19.697 -3.111 18.984 1.00 97.19 84 ARG A CA 1
ATOM 646 C C . ARG A 1 84 ? -20.862 -3.743 18.221 1.00 97.19 84 ARG A C 1
ATOM 648 O O . ARG A 1 84 ? -20.663 -4.137 17.077 1.00 97.19 84 ARG A O 1
ATOM 655 N N . ALA A 1 85 ? -22.051 -3.808 18.824 1.00 97.12 85 ALA A N 1
ATOM 656 C CA . ALA A 1 85 ? -23.235 -4.354 18.162 1.00 97.12 85 ALA A CA 1
ATOM 657 C C . ALA A 1 85 ? -23.579 -3.573 16.883 1.00 97.12 85 ALA A C 1
ATOM 659 O O . ALA A 1 85 ? -23.871 -4.178 15.857 1.00 97.12 85 ALA A O 1
ATOM 660 N N . MET A 1 86 ? -23.466 -2.239 16.909 1.00 97.25 86 MET A N 1
ATOM 661 C CA . MET A 1 86 ? -23.636 -1.411 15.712 1.00 97.25 86 MET A CA 1
ATOM 662 C C . MET A 1 86 ? -22.582 -1.712 14.641 1.00 97.25 86 MET A C 1
ATOM 664 O O . MET A 1 86 ? -22.931 -1.824 13.470 1.00 97.25 86 MET A O 1
ATOM 668 N N . LEU A 1 87 ? -21.308 -1.872 15.016 1.00 98.06 87 LEU A N 1
ATOM 669 C CA . LEU A 1 87 ? -20.249 -2.203 14.057 1.00 98.06 87 LEU A CA 1
ATOM 670 C C . LEU A 1 87 ? -20.446 -3.583 13.407 1.00 98.06 87 LEU A C 1
ATOM 672 O O . LEU A 1 87 ? -20.104 -3.760 12.238 1.00 98.06 87 LEU A O 1
ATOM 676 N N . GLU A 1 88 ? -20.975 -4.555 14.150 1.00 97.31 88 GLU A N 1
ATOM 677 C CA . GLU A 1 88 ? -21.353 -5.870 13.619 1.00 97.31 88 GLU A CA 1
ATOM 678 C C . GLU A 1 88 ? -22.574 -5.755 12.681 1.00 97.31 88 GLU A C 1
ATOM 680 O O . GLU A 1 88 ? -22.552 -6.317 11.588 1.00 97.31 88 GLU A O 1
ATOM 685 N N . ASP A 1 89 ? -23.586 -4.956 13.043 1.00 97.06 89 ASP A N 1
ATOM 686 C CA . ASP A 1 89 ? -24.804 -4.722 12.244 1.00 97.06 89 ASP A CA 1
ATOM 687 C C . ASP A 1 89 ? -24.518 -4.053 10.889 1.00 97.06 89 ASP A C 1
ATOM 689 O O . ASP A 1 89 ? -25.016 -4.494 9.853 1.00 97.06 89 ASP A O 1
ATOM 693 N N . ILE A 1 90 ? -23.641 -3.041 10.854 1.00 97.00 90 ILE A N 1
ATOM 694 C CA . ILE A 1 90 ? -23.237 -2.392 9.593 1.00 97.00 90 ILE A CA 1
ATOM 695 C C . ILE A 1 90 ? -22.254 -3.237 8.764 1.00 97.00 90 ILE A C 1
ATOM 697 O O . ILE A 1 90 ? -21.827 -2.802 7.694 1.00 97.00 90 ILE A O 1
ATOM 701 N N . GLY A 1 91 ? -21.851 -4.414 9.255 1.00 96.19 91 GLY A N 1
ATOM 702 C CA . GLY A 1 91 ? -20.893 -5.299 8.590 1.00 96.19 91 GLY A CA 1
ATOM 703 C C . GLY A 1 91 ? -19.440 -4.814 8.632 1.00 96.19 91 GLY A C 1
ATOM 704 O O . GLY A 1 91 ? -18.620 -5.279 7.842 1.00 96.19 91 GLY A O 1
ATOM 705 N N . TYR A 1 92 ? -19.103 -3.886 9.534 1.00 97.25 92 TYR A N 1
ATOM 706 C CA . TYR A 1 92 ? -17.724 -3.435 9.749 1.00 97.25 92 TYR A CA 1
ATOM 707 C C . TYR A 1 92 ? -16.910 -4.499 10.493 1.00 97.25 92 TYR A C 1
ATOM 709 O O . TYR A 1 92 ? -15.779 -4.807 10.117 1.00 97.25 92 TYR A O 1
ATOM 717 N N . LEU A 1 93 ? -17.492 -5.078 11.548 1.00 97.50 93 LEU A N 1
ATOM 718 C CA . LEU A 1 93 ? -16.928 -6.229 12.247 1.00 97.50 93 LEU A CA 1
ATOM 719 C C . LEU A 1 93 ? -17.541 -7.511 11.688 1.00 97.50 93 LEU A C 1
ATOM 721 O O . LEU A 1 93 ? -18.717 -7.798 11.891 1.00 97.50 93 LEU A O 1
ATOM 725 N N . VAL A 1 94 ? -16.716 -8.289 10.994 1.00 96.31 94 VAL A N 1
ATOM 726 C CA . VAL A 1 94 ? -17.095 -9.594 10.443 1.00 96.31 94 VAL A CA 1
ATOM 727 C C . VAL A 1 94 ? -16.709 -10.722 11.407 1.00 96.31 94 VAL A C 1
ATOM 729 O O . VAL A 1 94 ? -15.722 -10.591 12.139 1.00 96.31 94 VAL A O 1
ATOM 732 N N . PRO A 1 95 ? -17.455 -11.842 11.431 1.00 94.75 95 PRO A N 1
ATOM 733 C CA . PRO A 1 95 ? -17.118 -12.974 12.283 1.00 94.75 95 PRO A CA 1
ATOM 734 C C . PRO A 1 95 ? -15.739 -13.536 11.928 1.00 94.75 95 PRO A C 1
ATOM 736 O O . PRO A 1 95 ? -15.364 -13.632 10.758 1.00 94.75 95 PRO A O 1
ATOM 739 N N . VAL A 1 96 ? -14.991 -13.934 12.957 1.00 94.56 96 VAL A N 1
ATOM 740 C CA . VAL A 1 96 ? -13.678 -14.562 12.781 1.00 94.56 96 VAL A CA 1
ATOM 741 C C . VAL A 1 96 ? -13.858 -15.894 12.051 1.00 94.56 96 VAL A C 1
ATOM 743 O O . VAL A 1 96 ? -14.667 -16.730 12.455 1.00 94.56 96 VAL A O 1
ATOM 746 N N . GLY A 1 97 ? -13.105 -16.080 10.966 1.00 94.62 97 GLY A N 1
ATOM 747 C CA . GLY A 1 97 ? -13.084 -17.331 10.212 1.00 94.62 97 GLY A CA 1
ATOM 748 C C . GLY A 1 97 ? -12.438 -18.489 10.990 1.00 94.62 97 GLY A C 1
ATOM 749 O O . GLY A 1 97 ? -11.813 -18.275 12.030 1.00 94.62 97 GLY A O 1
ATOM 750 N N . PRO A 1 98 ? -12.565 -19.733 10.500 1.00 96.25 98 PRO A N 1
ATOM 751 C CA . PRO A 1 98 ? -11.899 -20.881 11.109 1.00 96.25 98 PRO A CA 1
ATOM 752 C C . PRO A 1 98 ? -10.372 -20.720 11.082 1.00 96.25 98 PRO A C 1
ATOM 754 O O . PRO A 1 98 ? -9.824 -20.023 10.230 1.00 96.25 98 PRO A O 1
ATOM 757 N N . ALA A 1 99 ? -9.678 -21.404 11.994 1.00 96.44 99 ALA A N 1
ATOM 758 C CA . ALA A 1 99 ? -8.220 -21.446 11.977 1.00 96.44 99 ALA A CA 1
ATOM 759 C C . ALA A 1 99 ? -7.712 -22.074 10.667 1.00 96.44 99 ALA A C 1
ATOM 761 O O . ALA A 1 99 ? -8.198 -23.125 10.247 1.00 96.44 99 ALA A O 1
ATOM 762 N N . PHE A 1 100 ? -6.718 -21.442 10.047 1.00 96.31 100 PHE A N 1
ATOM 763 C CA . PHE A 1 100 ? -6.064 -21.923 8.833 1.00 96.31 100 PHE A CA 1
ATOM 764 C C . PHE A 1 100 ? -4.561 -21.625 8.883 1.00 96.31 100 PHE A C 1
ATOM 766 O O . PHE A 1 100 ? -4.113 -20.779 9.657 1.00 96.31 100 PHE A O 1
ATOM 773 N N . ALA A 1 101 ? -3.788 -22.325 8.055 1.00 96.06 101 ALA A N 1
ATOM 774 C CA . ALA A 1 101 ? -2.380 -22.030 7.812 1.00 96.06 101 ALA A CA 1
ATOM 775 C C . ALA A 1 101 ? -2.230 -21.381 6.430 1.00 96.06 101 ALA A C 1
ATOM 777 O O . ALA A 1 101 ? -2.930 -21.761 5.491 1.00 96.06 101 ALA A O 1
ATOM 778 N N . ILE A 1 102 ? -1.335 -20.400 6.308 1.00 94.62 102 ILE A N 1
ATOM 779 C CA . ILE A 1 102 ? -0.996 -19.789 5.017 1.00 94.62 102 ILE A CA 1
ATOM 780 C C . ILE A 1 102 ? -0.165 -20.769 4.168 1.00 94.62 102 ILE A C 1
ATOM 782 O O . ILE A 1 102 ? 0.681 -21.474 4.709 1.00 94.62 102 ILE A O 1
ATOM 786 N N . ASP A 1 103 ? -0.394 -20.797 2.851 1.00 94.00 103 ASP A N 1
ATOM 787 C CA . ASP A 1 103 ? 0.338 -21.643 1.877 1.00 94.00 103 ASP A CA 1
ATOM 788 C C . ASP A 1 103 ? 1.245 -20.807 0.949 1.00 94.00 103 ASP A C 1
ATOM 790 O O . ASP A 1 103 ? 1.646 -21.225 -0.136 1.00 94.00 103 ASP A O 1
ATOM 794 N N . THR A 1 104 ? 1.545 -19.565 1.338 1.00 93.25 104 THR A N 1
ATOM 795 C CA . THR A 1 104 ? 2.404 -18.686 0.541 1.00 93.25 104 THR A CA 1
ATOM 796 C C . THR A 1 104 ? 3.819 -19.249 0.502 1.00 93.25 104 THR A C 1
ATOM 798 O O . THR A 1 104 ? 4.479 -19.360 1.533 1.00 93.25 104 THR A O 1
ATOM 801 N N . LYS A 1 105 ? 4.300 -19.560 -0.702 1.00 91.50 105 LYS A N 1
ATOM 802 C CA . LYS A 1 105 ? 5.691 -19.949 -0.944 1.00 91.50 105 LYS A CA 1
ATOM 803 C C . LYS A 1 105 ? 6.497 -18.700 -1.282 1.00 91.50 105 LYS A C 1
ATOM 805 O O . LYS A 1 105 ? 6.113 -17.950 -2.175 1.00 91.50 105 LYS A O 1
ATOM 810 N N . CYS A 1 106 ? 7.579 -18.468 -0.553 1.00 86.44 106 CYS A N 1
ATOM 811 C CA . CYS A 1 106 ? 8.530 -17.392 -0.796 1.00 86.44 106 CYS A CA 1
ATOM 812 C C . CYS A 1 106 ? 9.930 -17.990 -0.682 1.00 86.44 106 CYS A C 1
ATOM 814 O O . CYS A 1 106 ? 10.220 -18.663 0.305 1.00 86.44 106 CYS A O 1
ATOM 816 N N . ASP A 1 107 ? 10.757 -17.781 -1.704 1.00 90.06 107 ASP A N 1
ATOM 817 C CA . ASP A 1 107 ? 12.108 -18.346 -1.757 1.00 90.06 107 ASP A CA 1
ATOM 818 C C . ASP A 1 107 ? 13.151 -17.438 -1.064 1.00 90.06 107 ASP A C 1
ATOM 820 O O . ASP A 1 107 ? 14.292 -17.852 -0.857 1.00 90.06 107 ASP A O 1
ATOM 824 N N . ASP A 1 108 ? 12.772 -16.213 -0.674 1.00 94.06 108 ASP A N 1
ATOM 825 C CA . ASP A 1 108 ? 13.658 -15.230 -0.044 1.00 94.06 108 ASP A CA 1
ATOM 826 C C . ASP A 1 108 ? 13.714 -15.393 1.487 1.00 94.06 108 ASP A C 1
ATOM 828 O O . ASP A 1 108 ? 12.775 -15.046 2.214 1.00 94.06 108 ASP A O 1
ATOM 832 N N . ALA A 1 109 ? 14.868 -15.842 1.995 1.00 94.25 109 ALA A N 1
ATOM 833 C CA . ALA A 1 109 ? 15.118 -16.053 3.426 1.00 94.25 109 ALA A CA 1
ATOM 834 C C . ALA A 1 109 ? 14.963 -14.772 4.268 1.00 94.25 109 ALA A C 1
ATOM 836 O O . ALA A 1 109 ? 14.613 -14.827 5.449 1.00 94.25 109 ALA A O 1
ATOM 837 N N . GLU A 1 110 ? 15.213 -13.606 3.668 1.00 94.12 110 GLU A N 1
ATOM 838 C CA . GLU A 1 110 ? 15.016 -12.290 4.275 1.00 94.12 110 GLU A CA 1
ATOM 839 C C . GLU A 1 110 ? 13.557 -12.014 4.668 1.00 94.12 110 GLU A C 1
ATOM 841 O O . GLU A 1 110 ? 13.320 -11.176 5.536 1.00 94.12 110 GLU A O 1
ATOM 846 N N . ILE A 1 111 ? 12.594 -12.703 4.046 1.00 94.19 111 ILE A N 1
ATOM 847 C CA . ILE A 1 111 ? 11.161 -12.572 4.333 1.00 94.19 111 ILE A CA 1
ATOM 848 C C . ILE A 1 111 ? 10.674 -13.735 5.211 1.00 94.19 111 ILE A C 1
ATOM 850 O O . ILE A 1 111 ? 9.833 -13.521 6.084 1.00 94.19 111 ILE A O 1
ATOM 854 N N . THR A 1 112 ? 11.189 -14.952 5.003 1.00 94.00 112 THR A N 1
ATOM 855 C CA . THR A 1 112 ? 10.691 -16.168 5.673 1.00 94.00 112 THR A CA 1
ATOM 856 C C . THR A 1 112 ? 11.344 -16.453 7.024 1.00 94.00 112 TH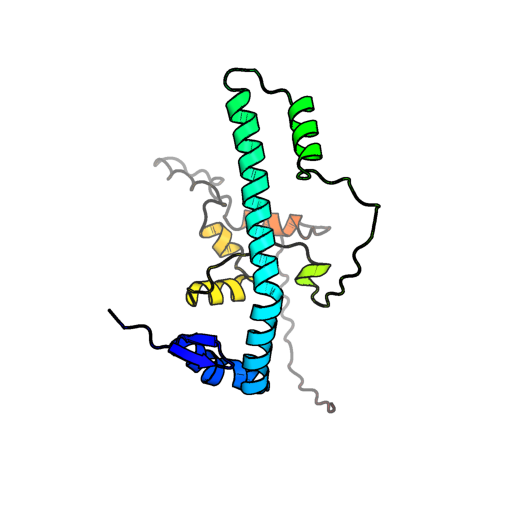R A C 1
ATOM 858 O O . THR A 1 112 ? 10.644 -16.780 7.981 1.00 94.00 112 THR A O 1
ATOM 861 N N . ASP A 1 113 ? 12.671 -16.336 7.115 1.00 94.50 113 ASP A N 1
ATOM 862 C CA . ASP A 1 113 ? 13.455 -16.944 8.201 1.00 94.50 113 ASP A CA 1
ATOM 863 C C . ASP A 1 113 ? 14.254 -15.928 9.028 1.00 94.50 113 ASP A C 1
ATOM 865 O O . ASP A 1 113 ? 14.615 -16.189 10.180 1.00 94.50 113 ASP A O 1
ATOM 869 N N . ILE A 1 114 ? 14.558 -14.761 8.456 1.00 95.31 114 ILE A N 1
ATOM 870 C CA . ILE A 1 114 ? 15.424 -13.761 9.083 1.00 95.31 114 ILE A CA 1
ATOM 871 C C . ILE A 1 114 ? 14.580 -12.653 9.718 1.00 95.31 114 ILE A C 1
ATOM 873 O O . ILE A 1 114 ? 14.025 -11.794 9.041 1.00 95.31 114 ILE A O 1
ATOM 877 N N . ALA A 1 115 ? 14.563 -12.599 11.050 1.00 96.06 115 ALA A N 1
ATOM 878 C CA . ALA A 1 115 ? 14.030 -11.445 11.769 1.00 96.06 115 ALA A CA 1
ATOM 879 C C . ALA A 1 115 ? 15.026 -10.272 11.711 1.00 96.06 115 ALA A C 1
ATOM 881 O O . ALA A 1 115 ? 16.155 -10.375 12.199 1.00 96.06 115 ALA A O 1
ATOM 882 N N . GLY A 1 116 ? 14.606 -9.136 11.152 1.00 94.56 116 GLY A N 1
ATOM 883 C CA . GLY A 1 116 ? 15.467 -7.967 10.986 1.00 94.56 116 GLY A CA 1
ATOM 884 C C . GLY A 1 116 ? 14.703 -6.649 10.830 1.00 94.56 116 GLY A C 1
ATOM 885 O O . GLY A 1 116 ? 13.476 -6.641 10.745 1.00 94.56 116 GLY A O 1
ATOM 886 N N . PRO A 1 117 ? 15.418 -5.512 10.835 1.00 95.12 117 PRO A N 1
ATOM 887 C CA . PRO A 1 117 ? 14.817 -4.206 10.590 1.00 95.12 117 PRO A CA 1
ATOM 888 C C . PRO A 1 117 ? 14.386 -4.052 9.123 1.00 95.12 117 PRO A C 1
ATOM 890 O O . PRO A 1 117 ? 15.100 -4.481 8.218 1.00 95.12 117 PRO A O 1
ATOM 893 N N . GLN A 1 118 ? 13.266 -3.360 8.892 1.00 96.69 118 GLN A N 1
ATOM 894 C CA . GLN A 1 118 ? 12.788 -2.982 7.560 1.00 96.69 118 GLN A CA 1
ATOM 895 C C . GLN A 1 118 ? 12.868 -1.463 7.380 1.00 96.69 118 GLN A C 1
ATOM 897 O O . GLN A 1 118 ? 12.370 -0.701 8.209 1.00 96.69 118 GLN A O 1
ATOM 902 N N . LEU A 1 119 ? 13.501 -1.024 6.292 1.00 94.69 119 LEU A N 1
ATOM 903 C CA . LEU A 1 119 ? 13.675 0.389 5.96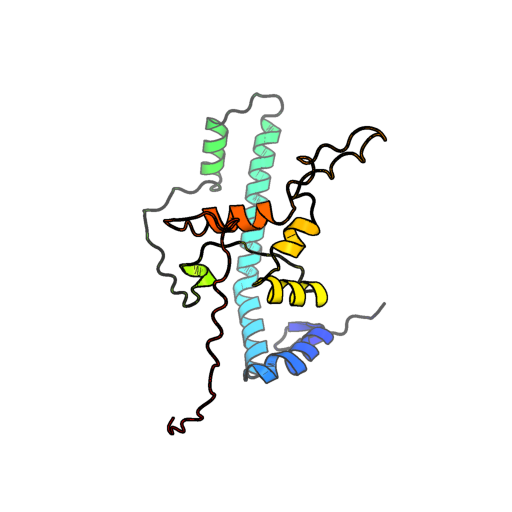7 1.00 94.69 119 LEU A CA 1
ATOM 904 C C . LEU A 1 119 ? 12.642 0.838 4.925 1.00 94.69 119 LEU A C 1
ATOM 906 O O . LEU A 1 119 ? 12.382 0.127 3.958 1.00 94.69 119 LEU A O 1
ATOM 910 N N . VAL A 1 120 ? 12.096 2.044 5.097 1.00 95.94 120 VAL A N 1
ATOM 911 C CA . VAL A 1 120 ? 11.161 2.676 4.154 1.00 95.94 120 VAL A CA 1
ATOM 912 C C . VAL A 1 120 ? 11.761 3.998 3.680 1.00 95.94 120 VAL A C 1
ATOM 914 O O . VAL A 1 120 ? 12.086 4.859 4.497 1.00 95.94 120 VAL A O 1
ATOM 917 N N . VAL A 1 121 ? 11.918 4.162 2.363 1.00 94.56 121 VAL A N 1
ATOM 918 C CA . VAL A 1 121 ? 12.469 5.377 1.738 1.00 94.56 121 VAL A CA 1
ATOM 919 C C . VAL A 1 121 ? 11.658 5.801 0.512 1.00 94.56 121 VAL A C 1
ATOM 921 O O . VAL A 1 121 ? 11.067 4.950 -0.154 1.00 94.56 121 VAL A O 1
ATOM 924 N N . PRO A 1 122 ? 11.633 7.102 0.169 1.00 94.25 122 PRO A N 1
ATOM 925 C CA . PRO A 1 122 ? 10.966 7.567 -1.040 1.00 94.25 122 PRO A CA 1
ATOM 926 C C . PRO A 1 122 ? 11.773 7.187 -2.289 1.00 94.25 122 PRO A C 1
ATOM 928 O O . PRO A 1 122 ? 12.904 7.640 -2.470 1.00 94.25 122 PRO A O 1
ATOM 931 N N . VAL A 1 123 ? 11.164 6.406 -3.185 1.00 94.06 123 VAL A N 1
ATOM 932 C CA . VAL A 1 123 ? 11.794 5.969 -4.447 1.00 94.06 123 VAL A CA 1
ATOM 933 C C . VAL A 1 123 ? 12.105 7.134 -5.397 1.00 94.06 123 VAL A C 1
ATOM 935 O O . VAL A 1 123 ? 13.038 7.059 -6.189 1.00 94.06 123 VAL A O 1
ATOM 938 N N . THR A 1 124 ? 11.383 8.252 -5.274 1.00 93.81 124 THR A N 1
ATOM 939 C CA . THR A 1 124 ? 11.582 9.460 -6.093 1.00 93.81 124 THR A CA 1
ATOM 940 C C . THR A 1 124 ? 12.909 10.171 -5.821 1.00 93.81 124 THR A C 1
ATOM 942 O O . THR A 1 124 ? 13.333 11.001 -6.622 1.00 93.81 124 THR A O 1
ATOM 945 N N . ASN A 1 125 ? 13.592 9.857 -4.714 1.00 94.50 125 ASN A N 1
ATOM 946 C CA . ASN A 1 125 ? 14.928 10.362 -4.426 1.00 94.50 125 ASN A CA 1
ATOM 947 C C . ASN A 1 125 ? 15.966 9.251 -4.628 1.00 94.50 125 ASN A C 1
ATOM 949 O O . ASN A 1 125 ? 16.190 8.421 -3.743 1.00 94.50 125 ASN A O 1
ATOM 953 N N . ALA A 1 126 ? 16.657 9.288 -5.769 1.00 93.94 126 ALA A N 1
ATOM 954 C CA . ALA A 1 126 ? 17.659 8.289 -6.139 1.00 93.94 126 ALA A CA 1
ATOM 955 C C . ALA A 1 126 ? 18.768 8.120 -5.083 1.00 93.94 126 ALA A C 1
ATOM 957 O O . ALA A 1 126 ? 19.215 7.003 -4.824 1.00 93.94 126 ALA A O 1
ATOM 958 N N . ARG A 1 127 ? 19.181 9.207 -4.413 1.00 95.81 127 ARG A N 1
ATOM 959 C CA . ARG A 1 127 ? 20.196 9.143 -3.350 1.00 95.81 127 ARG A CA 1
ATOM 960 C C . ARG A 1 127 ? 19.694 8.345 -2.151 1.00 95.81 127 ARG A C 1
ATOM 962 O O . ARG A 1 127 ? 20.452 7.575 -1.571 1.00 95.81 127 ARG A O 1
ATOM 969 N N . TYR A 1 128 ? 18.436 8.523 -1.763 1.00 94.56 128 TYR A N 1
ATOM 970 C CA . TYR A 1 128 ? 17.865 7.766 -0.650 1.00 94.56 128 TYR A CA 1
ATOM 971 C C . TYR A 1 128 ? 17.619 6.308 -1.024 1.00 94.56 128 TYR A C 1
ATOM 973 O O . TYR A 1 128 ? 17.937 5.436 -0.221 1.00 94.56 128 TYR A O 1
ATOM 981 N N . ALA A 1 129 ? 17.154 6.036 -2.245 1.00 93.50 129 ALA A N 1
ATOM 982 C CA . ALA A 1 129 ? 16.978 4.675 -2.740 1.00 93.50 129 ALA A CA 1
ATOM 983 C C . ALA A 1 129 ? 18.301 3.888 -2.748 1.00 93.50 129 ALA A C 1
ATOM 985 O O . ALA A 1 129 ? 18.363 2.783 -2.212 1.00 93.50 129 ALA A O 1
ATOM 986 N N . ILE A 1 130 ? 19.386 4.474 -3.271 1.00 95.81 130 ILE A N 1
ATOM 987 C CA . ILE A 1 130 ? 20.683 3.784 -3.337 1.00 95.81 130 ILE A CA 1
ATOM 988 C C . ILE A 1 130 ? 21.301 3.591 -1.946 1.00 95.81 130 ILE A C 1
ATOM 990 O O . ILE A 1 130 ? 21.881 2.546 -1.656 1.00 95.81 130 ILE A O 1
ATOM 994 N N . ASN A 1 131 ? 21.128 4.569 -1.051 1.00 92.69 131 ASN A N 1
ATOM 995 C CA . ASN A 1 131 ? 21.571 4.445 0.334 1.00 92.69 131 ASN A CA 1
ATOM 996 C C . ASN A 1 131 ? 20.793 3.350 1.069 1.00 92.69 131 ASN A C 1
ATOM 998 O O . ASN A 1 131 ? 21.389 2.600 1.833 1.00 92.69 131 ASN A O 1
ATOM 1002 N N . ALA A 1 132 ? 19.486 3.237 0.822 1.00 93.56 132 ALA A N 1
ATOM 1003 C CA . ALA A 1 132 ? 18.652 2.198 1.409 1.00 93.56 132 ALA A CA 1
ATOM 1004 C C . ALA A 1 132 ? 19.026 0.803 0.905 1.00 93.56 132 ALA A C 1
ATOM 1006 O O . ALA A 1 132 ? 19.156 -0.111 1.714 1.00 93.56 132 ALA A O 1
ATOM 1007 N N . ALA A 1 133 ? 19.275 0.649 -0.398 1.00 93.38 133 ALA A N 1
ATOM 1008 C CA . ALA A 1 133 ? 19.748 -0.614 -0.963 1.00 93.38 133 ALA A CA 1
ATOM 1009 C C . ALA A 1 133 ? 21.076 -1.061 -0.319 1.00 93.38 133 ALA A C 1
ATOM 1011 O O . ALA A 1 133 ? 21.248 -2.228 0.029 1.00 93.38 133 ALA A O 1
ATOM 1012 N N . ASN A 1 134 ? 21.989 -0.116 -0.074 1.00 94.69 134 ASN A N 1
ATOM 1013 C CA . ASN A 1 134 ? 23.276 -0.387 0.570 1.00 94.69 134 ASN A CA 1
ATOM 1014 C C . ASN A 1 134 ? 23.188 -0.540 2.099 1.00 94.69 134 ASN A C 1
ATOM 1016 O O . ASN A 1 134 ? 24.121 -1.052 2.716 1.00 94.69 134 ASN A O 1
ATOM 1020 N N . ALA A 1 135 ? 22.073 -0.153 2.726 1.00 95.00 135 ALA A N 1
ATOM 1021 C CA . ALA A 1 135 ? 21.901 -0.192 4.178 1.00 95.00 135 ALA A CA 1
ATOM 1022 C C . ALA A 1 135 ? 21.780 -1.614 4.754 1.00 95.00 135 ALA A C 1
ATOM 1024 O O . ALA A 1 135 ? 21.742 -1.765 5.976 1.00 95.00 135 ALA A O 1
ATOM 1025 N N . ARG A 1 136 ? 21.780 -2.659 3.908 1.00 95.00 136 ARG A N 1
ATOM 1026 C CA . ARG A 1 136 ? 21.884 -4.062 4.349 1.00 95.00 136 ARG A CA 1
ATOM 1027 C C . ARG A 1 136 ? 23.092 -4.279 5.265 1.00 95.00 136 ARG A C 1
ATOM 1029 O O . ARG A 1 136 ? 23.020 -5.077 6.196 1.00 95.00 136 ARG A O 1
ATOM 1036 N N . TRP A 1 137 ? 24.176 -3.543 5.024 1.00 95.00 137 TRP A N 1
ATOM 1037 C CA . TRP A 1 137 ? 25.364 -3.544 5.867 1.00 95.00 137 TRP A CA 1
ATOM 1038 C C . TRP A 1 137 ? 25.713 -2.112 6.266 1.00 95.00 137 TRP A C 1
ATOM 1040 O O . TRP A 1 137 ? 26.077 -1.290 5.432 1.00 95.00 137 TRP A O 1
ATOM 1050 N N . GLY A 1 138 ? 25.612 -1.820 7.561 1.00 91.88 138 GLY A N 1
ATOM 1051 C CA . GLY A 1 138 ? 25.958 -0.522 8.134 1.00 91.88 138 GLY A CA 1
ATOM 1052 C C . GLY A 1 138 ? 27.084 -0.637 9.156 1.00 91.88 138 GLY A C 1
ATOM 1053 O O . GLY A 1 138 ? 27.184 -1.623 9.889 1.00 91.88 138 GLY A O 1
ATOM 1054 N N . SER A 1 139 ? 27.923 0.394 9.234 1.00 93.44 139 SER A N 1
ATOM 1055 C CA . SER A 1 139 ? 28.943 0.498 10.276 1.00 93.44 139 SER A CA 1
ATOM 1056 C C . SER A 1 139 ? 28.281 0.741 11.633 1.00 93.44 139 SER A C 1
ATOM 1058 O O . SER A 1 139 ? 27.679 1.787 11.874 1.00 93.44 139 SER A O 1
ATOM 1060 N N . LEU A 1 140 ? 28.417 -0.221 12.552 1.00 90.50 140 LEU A N 1
ATOM 1061 C CA . LEU A 1 140 ? 27.952 -0.051 13.932 1.00 90.50 140 LEU A CA 1
ATOM 1062 C C . LEU A 1 140 ? 28.693 1.094 14.637 1.00 90.50 140 LEU A C 1
ATOM 1064 O O . LEU A 1 140 ? 28.117 1.758 15.493 1.00 90.50 140 LEU A O 1
ATOM 1068 N N . TYR A 1 141 ? 29.960 1.321 14.286 1.00 87.69 141 TYR A N 1
ATOM 1069 C CA . TYR A 1 141 ? 30.748 2.415 14.842 1.00 87.69 141 TYR A CA 1
ATOM 1070 C C . TYR A 1 141 ? 30.155 3.754 14.418 1.00 87.69 141 TYR A C 1
ATOM 1072 O O . TYR A 1 141 ? 29.824 4.559 15.282 1.00 87.69 141 TYR A O 1
ATOM 1080 N N . ASP A 1 142 ? 29.925 3.954 13.122 1.00 89.38 142 ASP A N 1
ATOM 1081 C CA . ASP A 1 142 ? 29.375 5.217 12.621 1.00 89.38 142 ASP A CA 1
ATOM 1082 C C . ASP A 1 142 ? 27.967 5.459 13.169 1.00 89.38 142 ASP A C 1
ATOM 1084 O O . ASP A 1 142 ? 27.642 6.579 13.546 1.00 89.38 142 ASP A O 1
ATOM 1088 N N . ALA A 1 143 ? 27.157 4.405 13.311 1.00 90.00 143 ALA A N 1
ATOM 1089 C CA . ALA A 1 143 ? 25.842 4.508 13.934 1.00 90.00 143 ALA A CA 1
ATOM 1090 C C . ALA A 1 143 ? 25.916 4.925 15.414 1.00 90.00 143 ALA A C 1
ATOM 1092 O O . ALA A 1 143 ? 25.078 5.694 15.871 1.00 90.00 143 ALA A O 1
ATOM 1093 N N . LEU A 1 144 ? 26.904 4.440 16.175 1.00 87.44 144 LEU A N 1
ATOM 1094 C CA . LEU A 1 144 ? 27.066 4.796 17.589 1.00 87.44 144 LEU A CA 1
ATOM 1095 C C . LEU A 1 144 ? 27.691 6.181 17.787 1.00 87.44 144 LEU A C 1
ATOM 1097 O O . LEU A 1 144 ? 27.304 6.877 18.717 1.00 87.44 144 LEU A O 1
ATOM 1101 N N . TYR A 1 145 ? 28.652 6.569 16.945 1.00 83.19 145 TYR A N 1
ATOM 1102 C CA . TYR A 1 145 ? 29.335 7.864 17.035 1.00 83.19 145 TYR A CA 1
ATOM 1103 C C . TYR A 1 145 ? 28.550 9.006 16.390 1.00 83.19 145 TYR A C 1
ATOM 1105 O O . TYR A 1 145 ? 28.658 10.145 16.831 1.00 83.19 145 TYR A O 1
ATOM 1113 N N . GLY A 1 146 ? 27.792 8.716 15.334 1.00 85.69 146 GLY A N 1
ATOM 1114 C CA . GLY A 1 146 ? 26.983 9.688 14.604 1.00 85.69 146 GLY A CA 1
ATOM 1115 C C . GLY A 1 146 ? 25.612 9.949 15.226 1.00 85.69 146 GLY A C 1
ATOM 1116 O O . GLY A 1 146 ? 24.823 10.686 14.641 1.00 85.69 146 GLY A O 1
ATOM 1117 N N . THR A 1 147 ? 25.311 9.338 16.376 1.00 87.75 147 THR A N 1
ATOM 1118 C CA . THR A 1 147 ? 24.047 9.504 17.105 1.00 87.75 147 THR A CA 1
ATOM 1119 C C . THR A 1 147 ? 24.302 9.729 18.594 1.00 87.75 147 THR A C 1
ATOM 1121 O O . THR A 1 147 ? 25.415 9.568 19.093 1.00 87.75 147 THR A O 1
ATOM 1124 N N . ASP A 1 148 ? 23.249 10.071 19.327 1.00 85.38 148 ASP A N 1
ATOM 1125 C CA . ASP A 1 148 ? 23.239 10.208 20.784 1.00 85.38 148 ASP A CA 1
ATOM 1126 C C . ASP A 1 148 ? 23.211 8.855 21.527 1.00 85.38 148 ASP A C 1
ATOM 1128 O O . ASP A 1 148 ? 23.155 8.811 22.756 1.00 85.38 148 ASP A O 1
ATOM 1132 N N . ALA A 1 149 ? 23.328 7.720 20.823 1.00 86.06 149 ALA A N 1
ATOM 1133 C CA . ALA A 1 149 ? 23.299 6.382 21.419 1.00 86.06 149 ALA A CA 1
ATOM 1134 C C . ALA A 1 149 ? 24.436 6.126 22.432 1.00 86.06 149 ALA A C 1
ATOM 1136 O O . ALA A 1 149 ? 24.348 5.225 23.283 1.00 86.06 149 ALA A O 1
ATOM 1137 N N . LEU A 1 150 ? 25.532 6.890 22.366 1.00 83.38 150 LEU A N 1
ATOM 1138 C CA . LEU A 1 150 ? 26.609 6.831 23.356 1.00 83.38 150 LEU A CA 1
ATOM 1139 C C . LEU A 1 150 ? 26.278 7.573 24.666 1.00 83.38 150 LEU A C 1
ATOM 1141 O O . LEU A 1 150 ? 26.871 7.215 25.686 1.00 83.38 150 LEU A O 1
ATOM 1145 N N . GLY A 1 151 ? 25.237 8.408 24.688 1.00 81.12 151 GLY A N 1
ATOM 1146 C CA . GLY A 1 151 ? 24.893 9.315 25.785 1.00 81.12 151 GLY A CA 1
ATOM 1147 C C . GLY A 1 151 ? 25.590 10.668 25.638 1.00 81.12 151 GLY A C 1
ATOM 1148 O O . GLY A 1 151 ? 26.320 10.893 24.671 1.00 81.12 151 GLY A O 1
ATOM 1149 N N . ASP A 1 152 ? 25.375 11.556 26.607 1.00 72.94 152 ASP A N 1
ATOM 1150 C CA . ASP A 1 152 ? 26.026 12.863 26.620 1.00 72.94 152 ASP A CA 1
ATOM 1151 C C . ASP A 1 152 ? 27.547 12.724 26.734 1.00 72.94 152 ASP A C 1
ATOM 1153 O O . ASP A 1 152 ? 28.078 11.836 27.414 1.00 72.94 152 ASP A O 1
ATOM 1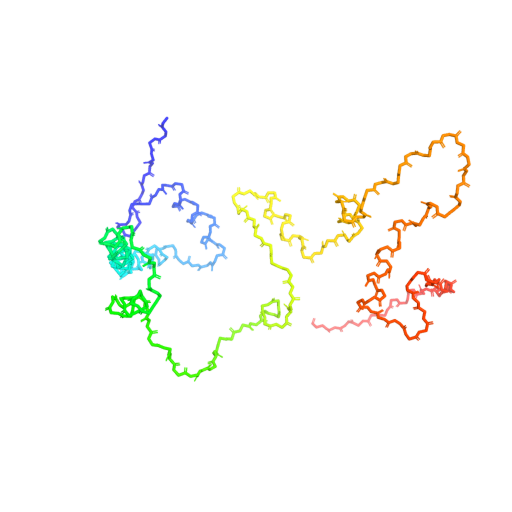157 N N . LEU A 1 153 ? 28.260 13.626 26.057 1.00 68.12 153 LEU A N 1
ATOM 1158 C CA . LEU A 1 153 ? 29.696 13.766 26.258 1.00 68.12 153 LEU A CA 1
ATOM 1159 C C . LEU A 1 153 ? 29.951 14.113 27.734 1.00 68.12 153 LEU A C 1
ATOM 1161 O O . LEU A 1 153 ? 29.194 14.900 28.304 1.00 68.12 153 LEU A O 1
ATOM 1165 N N . PRO A 1 154 ? 31.003 13.556 28.363 1.00 63.97 154 PRO A N 1
ATOM 1166 C CA . PRO A 1 154 ? 31.353 13.939 29.722 1.00 63.97 154 PRO A CA 1
ATOM 1167 C C . PRO A 1 154 ? 31.549 15.454 29.786 1.00 63.97 154 PRO A C 1
ATOM 1169 O O . PRO A 1 154 ? 32.149 16.036 28.874 1.00 63.97 154 PRO A O 1
ATOM 1172 N N . GLU A 1 155 ? 31.043 16.083 30.851 1.00 59.78 155 GLU A N 1
ATOM 1173 C CA . GLU A 1 155 ? 31.260 17.510 31.073 1.00 59.78 155 GLU A CA 1
ATOM 1174 C C . GLU A 1 155 ? 32.763 17.808 30.956 1.00 59.78 155 GLU A C 1
ATOM 1176 O O . GLU A 1 155 ? 33.582 17.047 31.495 1.00 59.78 155 GLU A O 1
ATOM 1181 N N . PRO A 1 156 ? 33.158 18.870 30.226 1.00 52.31 156 PRO A N 1
ATOM 1182 C CA . PRO A 1 156 ? 34.559 19.239 30.145 1.00 52.31 156 PRO A CA 1
ATOM 1183 C C . PRO A 1 156 ? 35.075 19.398 31.576 1.00 52.31 156 PRO A C 1
ATOM 1185 O O . PRO A 1 156 ? 34.391 20.024 32.390 1.00 52.31 156 PRO A O 1
ATOM 1188 N N . PRO A 1 157 ? 36.245 18.826 31.914 1.00 47.62 157 PRO A N 1
ATOM 1189 C CA . PRO A 1 157 ? 36.713 18.855 33.284 1.00 47.62 157 PRO A CA 1
ATOM 1190 C C . PRO A 1 157 ? 36.784 20.314 33.732 1.00 47.62 157 PRO A C 1
ATOM 1192 O O . PRO A 1 157 ? 37.530 21.111 33.150 1.00 47.62 157 PRO A O 1
ATOM 1195 N N . MET A 1 158 ? 36.024 20.670 34.777 1.00 44.84 158 MET A N 1
ATOM 1196 C CA . MET A 1 158 ? 36.367 21.852 35.558 1.00 44.84 158 MET A CA 1
ATOM 1197 C C . MET A 1 158 ? 37.841 21.702 35.908 1.00 44.84 158 MET A C 1
ATOM 1199 O O . MET A 1 158 ? 38.289 20.616 36.270 1.00 44.84 158 MET A O 1
ATOM 1203 N N . ARG A 1 159 ? 38.611 22.762 35.680 1.00 43.12 159 ARG A N 1
ATOM 1204 C CA . ARG A 1 159 ? 40.075 22.769 35.642 1.00 43.12 159 ARG A CA 1
ATOM 1205 C C . ARG A 1 159 ? 40.691 22.502 37.024 1.00 43.12 159 ARG A C 1
ATOM 1207 O O . ARG A 1 159 ? 41.357 23.365 37.575 1.00 43.12 159 ARG A O 1
ATOM 1214 N N . SER A 1 160 ? 40.482 21.314 37.578 1.00 46.31 160 SER A N 1
ATOM 1215 C CA . SER A 1 160 ? 41.175 20.753 38.728 1.00 46.31 160 SER A CA 1
ATOM 1216 C C . SER A 1 160 ? 40.797 19.280 38.884 1.00 46.31 160 SER A C 1
ATOM 1218 O O . SER A 1 160 ? 39.639 18.951 39.129 1.00 46.31 160 SER A O 1
ATOM 1220 N N . THR A 1 161 ? 41.827 18.433 38.867 1.00 38.84 161 THR A N 1
ATOM 1221 C CA . THR A 1 161 ? 41.843 16.994 39.196 1.00 38.84 161 THR A CA 1
ATOM 1222 C C . THR A 1 161 ? 41.363 16.033 38.101 1.00 38.84 161 THR A C 1
ATOM 1224 O O . THR A 1 161 ? 40.180 15.830 37.862 1.00 38.84 161 THR A O 1
ATOM 1227 N N . THR A 1 162 ? 42.342 15.412 37.440 1.00 42.94 162 THR A N 1
ATOM 1228 C CA . THR A 1 162 ? 42.180 14.338 36.458 1.00 42.94 162 THR A CA 1
ATOM 1229 C C . THR A 1 162 ? 41.695 13.065 37.149 1.00 42.94 162 THR A C 1
ATOM 1231 O O . THR A 1 162 ? 42.483 12.392 37.811 1.00 42.94 162 THR A O 1
ATOM 1234 N N . ASP A 1 163 ? 40.422 12.718 36.977 1.00 40.78 163 ASP A N 1
ATOM 1235 C CA . ASP A 1 163 ? 39.892 11.415 37.378 1.00 40.78 163 ASP A CA 1
ATOM 1236 C C . ASP A 1 163 ? 40.193 10.386 36.264 1.00 40.78 163 ASP A C 1
ATOM 1238 O O . ASP A 1 163 ? 39.654 10.499 35.157 1.00 40.78 163 ASP A O 1
ATOM 1242 N N . PRO A 1 164 ? 41.055 9.374 36.485 1.00 44.34 164 PRO A N 1
ATOM 1243 C CA . PRO A 1 164 ? 41.480 8.446 35.429 1.00 44.34 164 PRO A CA 1
ATOM 1244 C C . PRO A 1 164 ? 40.337 7.546 34.917 1.00 44.34 164 PRO A C 1
ATOM 1246 O O . PRO A 1 164 ? 40.436 6.967 33.834 1.00 44.34 164 PRO A O 1
ATOM 1249 N N . CYS A 1 165 ? 39.225 7.463 35.656 1.00 41.34 165 CYS A N 1
ATOM 1250 C CA . CYS A 1 165 ? 38.045 6.664 35.312 1.00 41.34 165 CYS A CA 1
ATOM 1251 C C . CYS A 1 165 ? 37.042 7.356 34.371 1.00 41.34 165 CYS A C 1
ATOM 1253 O O . CYS A 1 165 ? 36.172 6.668 33.835 1.00 41.34 165 CYS A O 1
ATOM 1255 N N . ALA A 1 166 ? 37.163 8.665 34.112 1.00 41.81 166 ALA A N 1
ATOM 1256 C CA . ALA A 1 166 ? 36.253 9.392 33.212 1.00 41.81 166 ALA A CA 1
ATOM 1257 C C . ALA A 1 166 ? 36.423 9.010 31.722 1.00 41.81 166 ALA A C 1
ATOM 1259 O O . ALA A 1 166 ? 35.639 9.414 30.870 1.00 41.81 166 ALA A O 1
ATOM 1260 N N . SER A 1 167 ? 37.429 8.190 31.405 1.00 43.09 167 SER A N 1
ATOM 1261 C CA . SER A 1 167 ? 37.771 7.733 30.056 1.00 43.09 167 SER A CA 1
ATOM 1262 C C . SER A 1 167 ? 37.256 6.323 29.727 1.00 43.09 167 SER A C 1
ATOM 1264 O O . SER A 1 167 ? 37.881 5.619 28.932 1.00 43.09 167 SER A O 1
ATOM 1266 N N . ARG A 1 168 ? 36.131 5.862 30.311 1.00 46.50 168 ARG A N 1
ATOM 1267 C CA . ARG A 1 168 ? 35.504 4.603 29.852 1.00 46.50 168 ARG A CA 1
ATOM 1268 C C . ARG A 1 168 ? 35.186 4.729 28.362 1.00 46.50 168 ARG A C 1
ATOM 1270 O O . ARG A 1 168 ? 34.310 5.478 27.946 1.00 46.50 168 ARG A O 1
ATOM 1277 N N . SER A 1 169 ? 35.991 4.027 27.577 1.00 49.66 169 SER A N 1
ATOM 1278 C CA . SER A 1 169 ? 36.238 4.333 26.180 1.00 49.66 169 SER A CA 1
ATOM 1279 C C . SER A 1 169 ? 35.053 3.972 25.279 1.00 49.66 169 SER A C 1
ATOM 1281 O O . SER A 1 169 ? 34.367 2.975 25.516 1.00 49.66 169 SER A O 1
ATOM 1283 N N . PRO A 1 170 ? 34.853 4.708 24.177 1.00 51.16 170 PRO A N 1
ATOM 1284 C CA . PRO A 1 170 ? 33.774 4.460 23.215 1.00 51.16 170 PRO A CA 1
ATOM 1285 C C . PRO A 1 170 ? 33.860 3.102 22.480 1.00 51.16 170 PRO A C 1
ATOM 1287 O O . PRO A 1 170 ? 32.902 2.671 21.846 1.00 51.16 170 PRO A O 1
ATOM 1290 N N . THR A 1 171 ? 34.956 2.354 22.641 1.00 56.47 171 THR A N 1
ATOM 1291 C CA . THR A 1 171 ? 35.090 0.948 22.213 1.00 56.47 171 THR A CA 1
ATOM 1292 C C . THR A 1 171 ? 34.320 -0.048 23.089 1.00 56.47 171 THR A C 1
ATOM 1294 O O . THR A 1 171 ? 34.103 -1.189 22.678 1.00 56.47 171 THR A O 1
ATOM 1297 N N . ALA A 1 172 ? 33.878 0.359 24.283 1.00 58.50 172 ALA A N 1
ATOM 1298 C CA . ALA A 1 172 ? 33.223 -0.530 25.234 1.00 58.50 172 ALA A CA 1
ATOM 1299 C C . ALA A 1 172 ? 31.807 -0.941 24.798 1.00 58.50 172 ALA A C 1
ATOM 1301 O O . ALA A 1 172 ? 31.469 -2.114 24.931 1.00 58.50 172 ALA A O 1
ATOM 1302 N N . LYS A 1 173 ? 30.992 -0.031 24.231 1.00 62.22 173 LYS A N 1
ATOM 1303 C CA . LYS A 1 173 ? 29.617 -0.369 23.799 1.00 62.22 173 LYS A CA 1
ATOM 1304 C C . LYS A 1 173 ? 29.577 -1.344 22.607 1.00 62.22 173 LYS A C 1
ATOM 1306 O O . LYS A 1 173 ? 28.821 -2.314 22.688 1.00 62.22 173 LYS A O 1
ATOM 1311 N N . PRO A 1 174 ? 30.388 -1.179 21.540 1.00 63.69 174 PRO A N 1
ATOM 1312 C CA . PRO A 1 174 ? 30.488 -2.188 20.483 1.00 63.69 174 PRO A CA 1
ATOM 1313 C C . PRO A 1 174 ? 30.936 -3.562 21.004 1.00 63.69 174 PRO A C 1
ATOM 1315 O O . PRO A 1 174 ? 30.334 -4.577 20.657 1.00 63.69 174 PRO A O 1
ATOM 1318 N N . ALA A 1 175 ? 31.955 -3.609 21.869 1.00 60.38 175 ALA A N 1
ATOM 1319 C CA . ALA A 1 175 ? 32.478 -4.861 22.424 1.00 60.38 175 ALA A CA 1
ATOM 1320 C C . ALA A 1 175 ? 31.486 -5.550 23.382 1.00 60.38 175 ALA A C 1
ATOM 1322 O O . ALA A 1 175 ? 31.364 -6.776 23.389 1.00 60.38 175 ALA A O 1
ATOM 1323 N N . ASP A 1 176 ? 30.741 -4.779 24.169 1.00 65.38 176 ASP A N 1
ATOM 1324 C CA . ASP A 1 176 ? 29.661 -5.283 25.017 1.00 65.38 176 ASP A CA 1
ATOM 1325 C C . ASP A 1 176 ? 28.519 -5.866 24.167 1.00 65.38 176 ASP A C 1
ATOM 1327 O O . ASP A 1 176 ? 28.101 -7.006 24.382 1.00 65.38 176 ASP A O 1
ATOM 1331 N N . ARG A 1 177 ? 28.100 -5.164 23.102 1.00 65.00 177 ARG A N 1
ATOM 1332 C CA . ARG A 1 177 ? 27.112 -5.694 22.148 1.00 65.00 177 ARG A CA 1
ATOM 1333 C C . ARG A 1 177 ? 27.590 -7.000 21.512 1.00 65.00 177 ARG A C 1
ATOM 1335 O O . ARG A 1 177 ? 26.821 -7.954 21.441 1.00 65.00 177 ARG A O 1
ATOM 1342 N N . LEU A 1 178 ? 28.863 -7.077 21.123 1.00 67.25 178 LEU A N 1
ATOM 1343 C CA . LEU A 1 178 ? 29.452 -8.299 20.574 1.00 67.25 178 LEU A CA 1
ATOM 1344 C C . LEU A 1 178 ? 29.438 -9.449 21.591 1.00 67.25 178 LEU A C 1
ATOM 1346 O O . LEU A 1 178 ? 29.115 -10.577 21.233 1.00 67.25 178 LEU A O 1
ATOM 1350 N N . THR A 1 179 ? 29.726 -9.159 22.860 1.00 67.12 179 THR A N 1
ATOM 1351 C CA . THR A 1 179 ? 29.714 -10.156 23.942 1.00 67.12 179 THR A CA 1
ATOM 1352 C C . THR A 1 179 ? 28.303 -10.684 24.213 1.00 67.12 179 THR A C 1
ATOM 1354 O O . THR A 1 179 ? 28.145 -11.864 24.510 1.00 67.12 179 THR A O 1
ATOM 1357 N N . ARG A 1 180 ? 27.265 -9.849 24.068 1.00 68.62 180 ARG A N 1
ATOM 1358 C CA . ARG A 1 180 ? 25.864 -10.278 24.212 1.00 68.62 180 ARG A CA 1
ATOM 1359 C C . ARG A 1 180 ? 25.352 -11.067 23.015 1.00 68.62 180 ARG A C 1
ATOM 1361 O O . ARG A 1 180 ? 24.702 -12.087 23.201 1.00 68.62 180 ARG A O 1
ATOM 1368 N N . CYS A 1 181 ? 25.635 -10.604 21.799 1.00 69.44 181 CYS A N 1
ATOM 1369 C CA . CYS A 1 181 ? 25.187 -11.280 20.581 1.00 69.44 181 CYS A CA 1
ATOM 1370 C C . CYS A 1 181 ? 25.953 -12.586 20.331 1.00 69.44 181 CYS A C 1
ATOM 1372 O O . CYS A 1 181 ? 25.413 -13.512 19.733 1.00 69.44 181 CYS A O 1
ATOM 1374 N N . ARG A 1 182 ? 27.210 -12.668 20.781 1.00 65.81 182 ARG A N 1
ATOM 1375 C CA . ARG A 1 182 ? 28.052 -13.856 20.652 1.00 65.81 182 ARG A CA 1
ATOM 1376 C C . ARG A 1 182 ? 28.885 -14.061 21.925 1.00 65.81 182 ARG A C 1
ATOM 1378 O O . ARG A 1 182 ? 30.070 -13.711 21.951 1.00 65.81 182 ARG A O 1
ATOM 1385 N N . PRO A 1 183 ? 28.289 -14.632 22.984 1.00 63.03 183 PRO A N 1
ATOM 1386 C CA . PRO A 1 183 ? 29.010 -14.897 24.219 1.00 63.03 183 PRO A CA 1
ATOM 1387 C C . PRO A 1 183 ? 30.127 -15.913 23.969 1.00 63.03 183 PRO A C 1
ATOM 1389 O O . PRO A 1 183 ? 29.918 -16.956 23.351 1.00 63.03 183 PRO A O 1
ATOM 1392 N N . SER A 1 184 ? 31.337 -15.601 24.436 1.00 56.44 184 SER A N 1
ATOM 1393 C CA . SER A 1 184 ? 32.462 -16.538 24.418 1.00 56.44 184 SER A CA 1
ATOM 1394 C C . SER A 1 184 ? 32.559 -17.246 25.773 1.00 56.44 184 SER A C 1
ATOM 1396 O O . SER A 1 184 ? 32.428 -16.573 26.796 1.00 56.44 184 SER A O 1
ATOM 1398 N N . PRO A 1 185 ? 32.848 -18.561 25.820 1.00 57.69 185 PRO A N 1
ATOM 1399 C CA . PRO A 1 185 ? 32.862 -19.316 27.077 1.00 57.69 185 PRO A CA 1
ATOM 1400 C C . PRO A 1 185 ? 33.914 -18.841 28.089 1.00 57.69 185 PRO A C 1
ATOM 1402 O O . PRO A 1 185 ? 33.792 -19.127 29.275 1.00 57.69 185 PRO A O 1
ATOM 1405 N N . CYS A 1 186 ? 34.967 -18.151 27.632 1.00 49.94 186 CYS A N 1
ATOM 1406 C CA . CYS A 1 186 ? 36.152 -17.893 28.451 1.00 49.94 186 CYS A CA 1
ATOM 1407 C C . CYS A 1 186 ? 36.439 -16.407 28.725 1.00 49.94 186 CYS A C 1
ATOM 1409 O O . CYS A 1 186 ? 37.022 -16.114 29.765 1.00 49.94 186 CYS A O 1
ATOM 1411 N N . LEU A 1 187 ? 36.067 -15.463 27.846 1.00 51.31 187 LEU A N 1
ATOM 1412 C CA . LEU A 1 187 ? 36.414 -14.038 28.001 1.00 51.31 187 LEU A CA 1
ATOM 1413 C C . LEU A 1 187 ? 35.424 -13.095 27.284 1.00 51.31 187 LEU A C 1
ATOM 1415 O O . LEU A 1 187 ? 34.949 -13.433 26.200 1.00 51.31 187 LEU A O 1
ATOM 1419 N N . PRO A 1 188 ? 35.157 -11.888 27.827 1.00 59.91 188 PRO A N 1
ATOM 1420 C CA . PRO A 1 188 ? 34.401 -10.845 27.128 1.00 59.91 188 PRO A CA 1
ATOM 1421 C C . PRO A 1 188 ? 35.205 -10.268 25.952 1.00 59.91 188 PRO A C 1
ATOM 1423 O O . PRO A 1 188 ? 36.438 -10.228 25.998 1.00 59.91 188 PRO A O 1
ATOM 1426 N N . ALA A 1 189 ? 34.522 -9.748 24.925 1.00 60.59 189 ALA A N 1
ATOM 1427 C CA . ALA A 1 189 ? 35.172 -9.226 23.715 1.00 60.59 189 ALA A CA 1
ATOM 1428 C C . ALA A 1 189 ? 36.160 -8.077 23.991 1.00 60.59 189 ALA A C 1
ATOM 1430 O O . ALA A 1 189 ? 37.123 -7.895 23.253 1.00 60.59 189 ALA A O 1
ATOM 1431 N N . THR A 1 190 ? 35.981 -7.344 25.094 1.00 58.72 190 THR A N 1
ATOM 1432 C CA . THR A 1 190 ? 36.902 -6.290 25.555 1.00 58.72 190 THR A CA 1
ATOM 1433 C C . THR A 1 190 ? 38.303 -6.798 25.912 1.00 58.72 190 THR A C 1
ATOM 1435 O O . THR A 1 190 ? 39.229 -5.998 26.004 1.00 58.72 190 THR A O 1
ATOM 1438 N N . ARG A 1 191 ? 38.476 -8.110 26.119 1.00 56.91 191 ARG A N 1
ATOM 1439 C CA . ARG A 1 191 ? 39.754 -8.759 26.462 1.00 56.91 191 ARG A CA 1
ATOM 1440 C C . ARG A 1 191 ? 40.311 -9.633 25.338 1.00 56.91 191 ARG A C 1
ATOM 1442 O O . ARG A 1 191 ? 41.284 -10.354 25.554 1.00 56.91 191 ARG A O 1
ATOM 1449 N N . ALA A 1 192 ? 39.713 -9.586 24.149 1.00 58.53 192 ALA A N 1
ATOM 1450 C CA . ALA A 1 192 ? 40.224 -10.307 22.996 1.00 58.53 192 ALA A CA 1
ATOM 1451 C C . ALA A 1 192 ? 41.514 -9.636 22.493 1.00 58.53 192 ALA A C 1
ATOM 1453 O O . ALA A 1 192 ? 41.471 -8.610 21.820 1.00 58.53 192 ALA A O 1
ATOM 1454 N N . MET A 1 193 ? 42.672 -10.216 22.816 1.00 44.88 193 MET A N 1
ATOM 1455 C CA . MET A 1 193 ? 43.932 -9.894 22.144 1.00 44.88 193 MET A CA 1
ATOM 1456 C C . MET A 1 193 ? 44.165 -10.904 21.017 1.00 44.88 193 MET A C 1
ATOM 1458 O O . MET A 1 193 ? 44.184 -12.109 21.286 1.00 44.88 193 MET A O 1
ATOM 1462 N N . PRO A 1 194 ? 44.350 -10.466 19.760 1.00 48.28 194 PRO A N 1
ATOM 1463 C CA . PRO A 1 194 ? 44.729 -11.382 18.701 1.00 48.28 194 PRO A CA 1
ATOM 1464 C C . PRO A 1 194 ? 4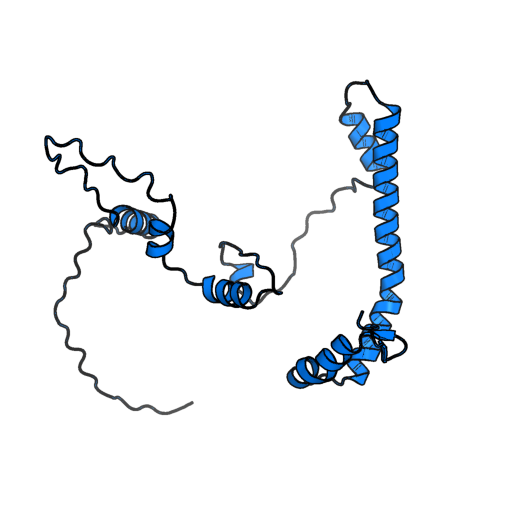6.138 -11.904 18.991 1.00 48.28 194 PRO A C 1
ATOM 1466 O O . PRO A 1 194 ? 47.098 -11.140 19.076 1.00 48.28 194 PRO A O 1
ATOM 1469 N N . ASN A 1 195 ? 46.277 -13.222 19.132 1.00 39.06 195 ASN A N 1
ATOM 1470 C CA . ASN A 1 195 ? 47.580 -13.871 19.095 1.00 39.06 195 ASN A CA 1
ATOM 1471 C C . ASN A 1 195 ? 48.074 -13.814 17.643 1.00 39.06 195 ASN A C 1
ATOM 1473 O O . ASN A 1 195 ? 47.856 -14.744 16.867 1.00 39.06 195 ASN A O 1
ATOM 1477 N N . ILE A 1 196 ? 48.678 -12.689 17.249 1.00 36.72 196 ILE A N 1
ATOM 1478 C CA . ILE A 1 196 ? 49.380 -12.559 15.971 1.00 36.72 196 ILE A CA 1
ATOM 1479 C C . ILE A 1 196 ? 50.661 -13.396 16.085 1.00 36.72 196 ILE A C 1
ATOM 1481 O O . ILE A 1 196 ? 51.757 -12.887 16.296 1.00 36.72 196 ILE A O 1
ATOM 1485 N N . ARG A 1 197 ? 50.527 -14.718 15.956 1.00 28.75 197 ARG A N 1
ATOM 1486 C CA . ARG A 1 197 ? 51.603 -15.533 15.399 1.00 28.75 197 ARG A CA 1
ATOM 1487 C C . ARG A 1 197 ? 51.478 -15.410 13.894 1.00 28.75 197 ARG A C 1
ATOM 1489 O O . ARG A 1 197 ? 50.508 -15.888 13.312 1.00 28.75 197 ARG A O 1
ATOM 1496 N N . SER A 1 198 ? 52.455 -14.749 13.292 1.00 34.78 198 SER A N 1
ATOM 1497 C CA . SER A 1 198 ? 52.718 -14.744 11.860 1.00 34.78 198 SER A CA 1
ATOM 1498 C C . SER A 1 198 ? 52.650 -16.169 11.299 1.00 34.78 198 SER A C 1
ATOM 1500 O O . SER A 1 198 ? 53.607 -16.935 11.356 1.00 34.78 198 SER A O 1
ATOM 1502 N N . ARG A 1 199 ? 51.500 -16.553 10.744 1.00 30.16 199 ARG A N 1
ATOM 1503 C CA . ARG A 1 199 ? 51.451 -17.599 9.727 1.00 30.16 199 ARG A CA 1
ATOM 1504 C C . ARG A 1 199 ? 51.558 -16.877 8.399 1.00 30.16 199 ARG A C 1
ATOM 1506 O O . ARG A 1 199 ? 50.587 -16.308 7.915 1.00 30.16 199 ARG A O 1
ATOM 1513 N N . SER A 1 200 ? 52.775 -16.847 7.868 1.00 29.19 200 SER A N 1
ATOM 1514 C CA . SER A 1 200 ? 53.029 -16.567 6.462 1.00 29.19 200 SER A CA 1
ATOM 1515 C C . SER A 1 200 ? 52.123 -17.473 5.628 1.00 29.19 200 SER A C 1
ATOM 1517 O O . SER A 1 200 ? 52.285 -18.692 5.598 1.00 29.19 200 SER A O 1
ATOM 1519 N N . PHE A 1 201 ? 51.121 -16.879 4.989 1.00 27.69 201 PHE A N 1
ATOM 1520 C CA . PHE A 1 201 ? 50.317 -17.568 3.995 1.00 27.69 201 PHE A CA 1
ATOM 1521 C C . PHE A 1 201 ? 51.145 -17.587 2.707 1.00 27.69 201 PHE A C 1
ATOM 1523 O O . PHE A 1 201 ? 51.181 -16.614 1.959 1.00 27.69 201 PHE A O 1
ATOM 1530 N N . SER A 1 202 ? 51.909 -18.663 2.510 1.00 28.03 202 SER A N 1
ATOM 1531 C CA . SER A 1 202 ? 52.552 -18.963 1.230 1.00 28.03 202 SER A CA 1
ATOM 1532 C C . SER A 1 202 ? 51.452 -19.238 0.206 1.00 28.03 202 SER A C 1
ATOM 1534 O O . SER A 1 202 ? 50.736 -20.236 0.310 1.00 28.03 202 SER A O 1
ATOM 1536 N N . SER A 1 203 ? 51.289 -18.341 -0.764 1.00 30.11 203 SER A N 1
ATOM 1537 C CA . SER A 1 203 ? 50.438 -18.554 -1.929 1.00 30.11 203 SER A CA 1
ATOM 1538 C C . SER A 1 203 ? 51.060 -19.639 -2.807 1.00 30.11 203 SER A C 1
ATOM 1540 O O . SER A 1 203 ? 51.926 -19.361 -3.634 1.00 30.11 203 SER A O 1
ATOM 1542 N N . THR A 1 204 ? 50.624 -20.884 -2.634 1.00 29.27 204 THR A N 1
ATOM 1543 C CA . THR A 1 204 ? 50.840 -21.916 -3.653 1.00 29.27 204 THR A CA 1
ATOM 1544 C C . THR A 1 204 ? 49.590 -21.939 -4.526 1.00 29.27 204 THR A C 1
ATOM 1546 O O . THR A 1 204 ? 48.539 -22.409 -4.099 1.00 29.27 204 THR A O 1
ATOM 1549 N N . MET A 1 205 ? 49.690 -21.354 -5.723 1.00 31.52 205 MET A N 1
ATOM 1550 C CA . MET A 1 205 ? 48.705 -21.516 -6.794 1.00 31.52 205 MET A CA 1
ATOM 1551 C C . MET A 1 205 ? 48.613 -23.007 -7.141 1.00 31.52 205 MET A C 1
ATOM 1553 O O . MET A 1 205 ? 49.558 -23.578 -7.678 1.00 31.52 205 MET A O 1
ATOM 1557 N N . GLY A 1 206 ? 47.484 -23.632 -6.811 1.00 27.36 206 GLY A N 1
ATOM 1558 C CA . GLY A 1 206 ? 47.101 -24.955 -7.292 1.00 27.36 206 GLY A CA 1
ATOM 1559 C C . GLY A 1 206 ? 45.996 -24.805 -8.329 1.00 27.36 206 GLY A C 1
ATOM 1560 O O . GLY A 1 206 ? 44.909 -24.334 -8.012 1.00 27.36 206 GLY A O 1
ATOM 1561 N N . SER A 1 207 ? 46.298 -25.174 -9.569 1.00 31.78 207 SER A N 1
ATOM 1562 C CA . SER A 1 207 ? 45.353 -25.276 -10.679 1.00 31.78 207 SER A CA 1
ATOM 1563 C C . SER A 1 207 ? 44.356 -26.426 -10.478 1.00 31.78 207 SER A C 1
ATOM 1565 O O . SER A 1 207 ? 44.783 -27.552 -10.224 1.00 31.78 207 SER A O 1
ATOM 1567 N N . ALA A 1 208 ? 43.068 -26.168 -10.701 1.00 31.05 208 ALA A N 1
ATOM 1568 C CA . ALA A 1 208 ? 42.057 -27.134 -11.157 1.00 31.05 208 ALA A CA 1
ATOM 1569 C C . ALA A 1 208 ? 40.889 -26.304 -11.739 1.00 31.05 208 ALA A C 1
ATOM 1571 O O . ALA A 1 208 ? 40.383 -25.426 -11.051 1.00 31.05 208 ALA A O 1
ATOM 1572 N N . SER A 1 209 ? 40.612 -26.303 -13.045 1.00 27.66 209 SER A N 1
ATOM 1573 C CA . SER A 1 209 ? 39.972 -27.363 -13.847 1.00 27.66 209 SER A CA 1
ATOM 1574 C C . SER A 1 209 ? 38.506 -27.609 -13.462 1.00 27.66 209 SER A C 1
ATOM 1576 O O . SER A 1 209 ? 38.236 -28.016 -12.339 1.00 27.66 209 SER A O 1
ATOM 1578 N N . SER A 1 210 ? 37.629 -27.428 -14.462 1.00 30.08 210 SER A N 1
ATOM 1579 C CA . SER A 1 210 ? 36.204 -27.800 -14.594 1.00 30.08 210 SER A CA 1
ATOM 1580 C C . SER A 1 210 ? 35.171 -27.116 -13.691 1.00 30.08 210 SER A C 1
ATOM 1582 O O . SER A 1 210 ? 35.038 -27.484 -12.527 1.00 30.08 210 SER A O 1
ATOM 1584 N N . TRP A 1 211 ? 34.394 -26.199 -14.282 1.00 34.97 211 TRP A N 1
ATOM 1585 C CA . TRP A 1 211 ? 32.985 -26.402 -14.661 1.00 34.97 211 TRP A CA 1
ATOM 1586 C C . TRP A 1 211 ? 32.758 -25.776 -16.039 1.00 34.97 211 TRP A C 1
ATOM 1588 O O . TRP A 1 211 ? 33.469 -24.788 -16.336 1.00 34.97 211 TRP A O 1
#

Foldseek 3Di:
DPPFQFDDQLNDTHGPVVLCCCVPPPCVVVVDDRNCVSNVVVVCCVVCVVVVVVVVVLVVVLVVQVVVVCVVQDPHDDDPVVVVVSCVVSVVDDDDDDDDDDPDDDPDCVPVPDDDDDDDDDPVDVVRVVVNVVVVDDDPLCVCVVDCVVPDQPDDDPPDDDDVPSCPDPVVVVQQVCCVVDPDPPDGSVPDDDPPPDPPPPDDDDDDDDD

Secondary structure (DSSP, 8-state):
-----EEEETTEEEEHHHHHHIIIIIHHHHT--HHHHHHHHHHHHHHHHHHHHHHHHHHHHHHHHHHHHHHHTTTSPP-HHHHHHHHHHTTSSPPPPPP---------HHHHT---------TT-HHHHHHHHHTTS--HHHHHHSSGGG-SPPPPPPSS---GGGG--TTHHHHHHHHHHS--SS--GGG--------------------

Radius of gyration: 31.32 Å; chains: 1; bounding box: 80×53×67 Å

pLDDT: mean 80.95, std 22.71, range [27.36, 98.5]

Sequence (211 aa):
MTTAAYVDRAGLQIGTELADFIDGEALPVTGVDPAAFWDGLAGLIRDFSPRNSELLETRTTLQAAIDRWHRERAGQPHDASEYRAMLEDIGYLVPVGPAFAIDTKCDDAEITDIAGPQLVVPVTNARYAINAANARWGSLYDALYGTDALGDLPEPPMRSTTDPCASRSPTAKPADRLTRCRPSPCLPATRAMPNIRSRSFSSTMGSASSW